Protein AF-A0A933IU33-F1 (afdb_monomer_lite)

Structure (mmCIF, N/CA/C/O backbone):
data_AF-A0A933IU33-F1
#
_entry.id   AF-A0A933IU33-F1
#
loop_
_atom_site.group_PDB
_atom_site.id
_atom_site.type_symbol
_atom_site.label_atom_id
_atom_site.label_alt_id
_atom_site.label_comp_id
_atom_site.label_asym_id
_atom_site.label_entity_id
_atom_site.label_seq_id
_atom_site.pdbx_PDB_ins_code
_atom_site.Cartn_x
_atom_site.Cartn_y
_atom_site.Cartn_z
_atom_site.occupancy
_atom_site.B_iso_or_equiv
_atom_site.auth_seq_id
_atom_site.auth_comp_id
_atom_site.auth_asym_id
_atom_site.auth_atom_id
_atom_site.pdbx_PDB_model_num
ATOM 1 N N . GLY A 1 1 ? 10.114 -21.618 -18.909 1.00 70.50 1 GLY A N 1
ATOM 2 C CA . GLY A 1 1 ? 9.695 -20.487 -18.053 1.00 70.50 1 GLY A CA 1
ATOM 3 C C . GLY A 1 1 ? 9.275 -19.332 -18.938 1.00 70.50 1 GLY A C 1
ATOM 4 O O . GLY A 1 1 ? 9.626 -19.354 -20.109 1.00 70.50 1 GLY A O 1
ATOM 5 N N . ALA A 1 2 ? 8.516 -18.362 -18.426 1.00 78.38 2 ALA A N 1
ATOM 6 C CA . ALA A 1 2 ? 8.220 -17.141 -19.181 1.00 78.38 2 ALA A CA 1
ATOM 7 C C . ALA A 1 2 ? 9.504 -16.312 -19.377 1.00 78.38 2 ALA A C 1
ATOM 9 O O . ALA A 1 2 ? 10.347 -16.293 -18.480 1.00 78.38 2 ALA A O 1
ATOM 10 N N . SER A 1 3 ? 9.647 -15.640 -20.521 1.00 88.56 3 SER A N 1
ATOM 11 C CA . SER A 1 3 ? 10.703 -14.640 -20.719 1.00 88.56 3 SER A CA 1
ATOM 12 C C . SER A 1 3 ? 10.310 -13.363 -19.976 1.00 88.56 3 SER A C 1
ATOM 14 O O . SER A 1 3 ? 9.207 -12.858 -20.185 1.00 88.56 3 SER A O 1
ATOM 16 N N . TYR A 1 4 ? 11.158 -12.873 -19.072 1.00 92.44 4 TYR A N 1
ATOM 17 C CA . TYR A 1 4 ? 10.877 -11.667 -18.295 1.00 92.44 4 TYR A CA 1
ATOM 18 C C . TYR A 1 4 ? 12.149 -10.868 -18.018 1.00 92.44 4 TYR A C 1
ATOM 20 O O . TYR A 1 4 ? 13.231 -11.430 -17.853 1.00 92.44 4 TYR A O 1
ATOM 28 N N . LEU A 1 5 ? 11.986 -9.551 -17.891 1.00 93.00 5 LEU A N 1
ATOM 29 C CA . LEU A 1 5 ? 12.999 -8.650 -17.356 1.00 93.00 5 LEU A CA 1
ATOM 30 C C . LEU A 1 5 ? 12.646 -8.300 -15.910 1.00 93.00 5 LEU A C 1
ATOM 32 O O . LEU A 1 5 ? 11.505 -7.951 -15.605 1.00 93.00 5 LEU A O 1
ATOM 36 N N . ARG A 1 6 ? 13.631 -8.363 -15.011 1.00 9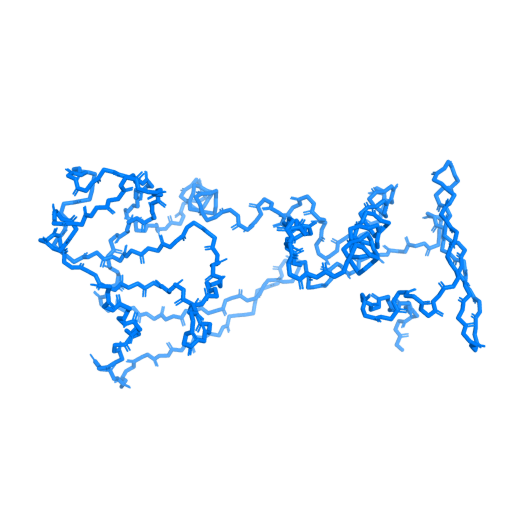2.00 6 ARG A N 1
ATOM 37 C CA . ARG A 1 6 ? 13.479 -7.921 -13.624 1.00 92.00 6 ARG A CA 1
ATOM 38 C C . ARG A 1 6 ? 14.289 -6.654 -13.396 1.00 92.00 6 ARG A C 1
ATOM 40 O O . ARG A 1 6 ? 15.510 -6.687 -13.445 1.00 92.00 6 ARG A O 1
ATOM 47 N N . LEU A 1 7 ? 13.592 -5.570 -13.081 1.00 90.25 7 LEU A N 1
ATOM 48 C CA . LEU A 1 7 ? 14.195 -4.299 -12.695 1.00 90.25 7 LEU A CA 1
ATOM 49 C C . LEU A 1 7 ? 14.122 -4.160 -11.172 1.00 90.25 7 LEU A C 1
ATOM 51 O O . LEU A 1 7 ? 13.068 -3.857 -10.609 1.00 90.25 7 LEU A O 1
ATOM 55 N N . ASN A 1 8 ? 15.233 -4.443 -10.495 1.00 89.06 8 ASN A N 1
ATOM 56 C CA . ASN A 1 8 ? 15.352 -4.241 -9.054 1.00 89.06 8 ASN A CA 1
ATOM 57 C C . ASN A 1 8 ? 15.756 -2.792 -8.768 1.00 89.06 8 ASN A C 1
ATOM 59 O O . ASN A 1 8 ? 16.643 -2.254 -9.421 1.00 89.06 8 ASN A O 1
ATOM 63 N N . ARG A 1 9 ? 15.111 -2.158 -7.784 1.00 83.69 9 ARG A N 1
ATOM 64 C CA . ARG A 1 9 ? 15.287 -0.722 -7.489 1.00 83.69 9 ARG A CA 1
ATOM 65 C C . ARG A 1 9 ? 16.720 -0.356 -7.106 1.00 83.69 9 ARG A C 1
ATOM 67 O O . ARG A 1 9 ? 17.200 0.702 -7.485 1.00 83.69 9 ARG A O 1
ATOM 74 N N . ASP A 1 10 ? 17.364 -1.230 -6.349 1.00 85.06 10 ASP A N 1
ATOM 75 C CA . ASP A 1 10 ? 18.753 -1.144 -5.901 1.00 85.06 10 ASP A CA 1
ATOM 76 C C . ASP A 1 10 ? 19.766 -1.339 -7.035 1.00 85.06 10 ASP A C 1
ATOM 78 O O . ASP A 1 10 ? 20.899 -0.896 -6.905 1.00 85.06 10 ASP A O 1
ATOM 82 N N . GLN A 1 11 ? 19.336 -1.916 -8.160 1.00 90.62 11 GLN A N 1
ATOM 83 C CA . GLN A 1 11 ? 20.173 -2.167 -9.333 1.00 90.62 11 GLN A CA 1
ATOM 84 C C . GLN A 1 11 ? 19.868 -1.217 -10.496 1.00 90.62 11 GLN A C 1
ATOM 86 O O . GLN A 1 11 ? 20.518 -1.305 -11.526 1.00 90.62 11 GLN A O 1
ATOM 91 N N . LEU A 1 12 ? 18.898 -0.299 -10.371 1.00 90.50 12 LEU A N 1
ATOM 92 C CA . LEU A 1 12 ? 18.561 0.645 -11.448 1.00 90.50 12 LEU A CA 1
ATOM 93 C C . LEU A 1 12 ? 19.766 1.455 -11.960 1.00 90.50 12 LEU A C 1
ATOM 95 O O . LEU A 1 12 ? 19.879 1.587 -13.176 1.00 90.50 12 LEU A O 1
ATOM 99 N N . PRO A 1 13 ? 20.695 1.931 -11.102 1.00 92.19 13 PRO A N 1
ATOM 100 C CA . PRO A 1 13 ? 21.906 2.609 -11.569 1.00 92.19 13 PRO A CA 1
ATOM 101 C C . PRO A 1 13 ? 22.850 1.744 -12.419 1.00 92.19 13 PRO A C 1
ATOM 103 O O . PRO A 1 13 ? 23.737 2.290 -13.064 1.00 92.19 13 PRO A O 1
ATOM 106 N N . GLU A 1 14 ? 22.690 0.417 -12.418 1.00 94.56 14 GLU A N 1
ATOM 107 C CA . GLU A 1 14 ? 23.489 -0.509 -13.234 1.00 94.56 14 GLU A CA 1
ATOM 108 C C . GLU A 1 14 ? 22.995 -0.586 -14.690 1.00 94.56 14 GLU A C 1
ATOM 110 O O . GLU A 1 14 ? 23.635 -1.229 -15.525 1.00 94.56 14 GLU A O 1
ATOM 115 N N . PHE A 1 15 ? 21.862 0.053 -15.002 1.00 95.25 15 PHE A N 1
ATOM 116 C CA . PHE A 1 15 ? 21.284 0.089 -16.339 1.00 95.25 15 PHE A CA 1
ATOM 117 C C . PHE A 1 15 ? 21.454 1.465 -16.988 1.00 95.25 15 PHE A C 1
ATOM 119 O O . PHE A 1 15 ? 21.175 2.503 -16.388 1.00 95.25 15 PHE A O 1
ATOM 126 N N . GLU A 1 16 ? 21.794 1.464 -18.273 1.00 96.75 16 GLU A N 1
ATOM 127 C CA . GLU A 1 16 ? 21.592 2.611 -19.156 1.00 96.75 16 GLU A CA 1
ATOM 128 C C . GLU A 1 16 ? 20.175 2.488 -19.738 1.00 96.75 16 GLU A C 1
ATOM 130 O O . GLU A 1 16 ? 19.905 1.561 -20.504 1.00 96.75 16 GLU A O 1
ATOM 135 N N . LEU A 1 17 ? 19.248 3.368 -19.343 1.00 96.69 17 LEU A N 1
ATOM 136 C CA . LEU A 1 17 ? 17.832 3.293 -19.729 1.00 96.69 17 LEU A CA 1
ATOM 137 C C . LEU A 1 17 ? 17.401 4.539 -20.503 1.00 96.69 17 LEU A C 1
ATOM 139 O O . LEU A 1 17 ? 17.663 5.664 -20.085 1.00 96.69 17 LEU A O 1
ATOM 143 N N . SER A 1 18 ? 16.677 4.331 -21.598 1.00 97.38 18 SER A N 1
ATOM 144 C CA . SER A 1 18 ? 15.983 5.379 -22.347 1.00 97.38 18 SER A CA 1
ATOM 145 C C . SER A 1 18 ? 14.498 5.052 -22.407 1.00 97.38 18 SER A C 1
ATOM 147 O O . SER A 1 18 ? 14.118 3.951 -22.795 1.00 97.38 18 SER A O 1
ATOM 149 N N . LEU A 1 19 ? 13.661 6.010 -22.017 1.00 96.94 19 LEU A N 1
ATOM 150 C CA . LEU A 1 19 ? 12.208 5.929 -22.119 1.00 96.94 19 LEU A CA 1
ATOM 151 C C . LEU A 1 19 ? 11.753 6.886 -23.222 1.00 96.94 19 LEU A C 1
ATOM 153 O O . LEU A 1 19 ? 11.985 8.089 -23.114 1.00 96.94 19 LEU A O 1
ATOM 157 N N . ILE A 1 20 ? 11.103 6.358 -24.253 1.00 97.62 20 ILE A N 1
ATOM 158 C CA . ILE A 1 20 ? 10.560 7.114 -25.385 1.00 97.62 20 ILE A CA 1
ATOM 159 C C . ILE A 1 20 ? 9.031 7.065 -25.256 1.00 97.62 20 ILE A C 1
ATOM 161 O O . ILE A 1 20 ? 8.399 6.127 -25.748 1.00 97.62 20 ILE A O 1
ATOM 165 N N . PRO A 1 21 ? 8.410 8.016 -24.535 1.00 96.19 21 PRO A N 1
ATOM 166 C CA . PRO A 1 21 ? 7.010 7.895 -24.133 1.00 96.19 21 PRO A CA 1
ATOM 167 C C . PRO A 1 21 ? 6.025 7.977 -25.301 1.00 96.19 21 PRO A C 1
ATOM 169 O O . PRO A 1 21 ? 5.004 7.300 -25.281 1.00 96.19 21 PRO A O 1
ATOM 172 N N . THR A 1 22 ? 6.337 8.761 -26.334 1.00 96.06 22 THR A N 1
ATOM 173 C CA . THR A 1 22 ? 5.490 8.925 -27.528 1.00 96.06 22 THR A CA 1
ATOM 174 C C . THR A 1 22 ? 5.354 7.646 -28.345 1.00 96.06 22 THR A C 1
ATOM 176 O O . THR A 1 22 ? 4.338 7.450 -28.999 1.00 96.06 22 THR A O 1
ATOM 179 N N . GLU A 1 23 ? 6.360 6.776 -28.288 1.00 96.19 23 GLU A N 1
ATOM 180 C CA . GLU A 1 23 ? 6.376 5.474 -28.968 1.00 96.19 23 GLU A CA 1
ATOM 181 C C . GLU A 1 23 ? 6.073 4.321 -28.002 1.00 96.19 23 GLU A C 1
ATOM 183 O O . GLU A 1 23 ? 5.975 3.170 -28.412 1.00 96.19 23 GLU A O 1
ATOM 188 N N . GLN A 1 24 ? 5.932 4.624 -26.707 1.00 96.62 24 GLN A N 1
ATOM 189 C CA . GLN A 1 24 ? 5.835 3.646 -25.627 1.00 96.62 24 GLN A CA 1
ATOM 190 C C . GLN A 1 24 ? 6.963 2.601 -25.689 1.00 96.62 24 GLN A C 1
ATOM 192 O O . GLN A 1 24 ? 6.728 1.395 -25.607 1.00 96.62 24 GLN A O 1
ATOM 197 N N . ILE A 1 25 ? 8.206 3.068 -25.841 1.00 97.44 25 ILE A N 1
ATOM 198 C CA . ILE A 1 25 ? 9.394 2.209 -25.912 1.00 97.44 25 ILE A CA 1
ATOM 199 C C . ILE A 1 25 ? 10.308 2.456 -24.712 1.00 97.44 25 ILE A C 1
ATOM 201 O O . ILE A 1 25 ? 10.550 3.594 -24.309 1.00 97.44 25 ILE A O 1
ATOM 205 N N . ILE A 1 26 ? 10.854 1.374 -24.160 1.00 96.94 26 ILE A N 1
ATOM 206 C CA . ILE A 1 26 ? 12.012 1.401 -23.267 1.00 96.94 26 ILE A CA 1
ATOM 207 C C . ILE A 1 26 ? 13.159 0.692 -23.968 1.00 96.94 26 ILE A C 1
ATOM 209 O O . ILE A 1 26 ? 13.043 -0.485 -24.312 1.00 96.94 26 ILE A O 1
ATOM 213 N N . LEU A 1 27 ? 14.279 1.388 -24.114 1.00 97.44 27 LEU A N 1
ATOM 214 C CA . LEU A 1 27 ? 15.552 0.797 -24.501 1.00 97.44 27 LEU A CA 1
ATOM 215 C C . LEU A 1 27 ? 16.418 0.688 -23.258 1.00 97.44 27 LEU A C 1
ATOM 217 O O . LEU A 1 27 ? 16.494 1.631 -22.466 1.00 97.44 27 LEU A O 1
ATOM 221 N N . GLY A 1 28 ? 17.067 -0.453 -23.081 1.00 96.56 28 GLY A N 1
ATOM 222 C CA . GLY A 1 28 ? 17.933 -0.660 -21.941 1.00 96.56 28 GLY A CA 1
ATOM 223 C C . GLY A 1 28 ? 19.172 -1.459 -22.271 1.00 96.56 28 GLY A C 1
ATOM 224 O O . GLY A 1 28 ? 19.155 -2.376 -23.094 1.00 96.56 28 GLY A O 1
ATOM 225 N N . LYS A 1 29 ? 20.256 -1.113 -21.590 1.00 97.31 29 LYS A N 1
ATOM 226 C CA . LYS A 1 29 ? 21.521 -1.830 -21.642 1.00 97.31 29 LYS A CA 1
ATOM 227 C C . LYS A 1 29 ? 21.993 -2.102 -20.223 1.00 97.31 29 LYS A C 1
ATOM 229 O O . LYS A 1 29 ? 22.035 -1.204 -19.386 1.00 97.31 29 LYS A O 1
ATOM 234 N N . ALA A 1 30 ? 22.314 -3.360 -19.974 1.00 95.00 30 ALA A N 1
ATOM 235 C CA . ALA A 1 30 ? 23.029 -3.828 -18.800 1.00 95.00 30 ALA A CA 1
ATOM 236 C C . ALA A 1 30 ? 24.411 -4.329 -19.240 1.00 95.00 30 ALA A C 1
ATOM 238 O O . ALA A 1 30 ? 24.727 -4.353 -20.432 1.00 95.00 30 ALA A O 1
ATOM 239 N N . LYS A 1 31 ? 25.233 -4.767 -18.283 1.00 93.31 31 LYS A N 1
ATOM 240 C CA . LYS A 1 31 ? 26.593 -5.258 -18.551 1.00 93.31 31 LYS A CA 1
ATOM 241 C C . LYS A 1 31 ? 26.649 -6.353 -19.627 1.00 93.31 31 LYS A C 1
ATOM 243 O O . LYS A 1 31 ? 27.511 -6.299 -20.496 1.00 93.31 31 LYS A O 1
ATOM 248 N N . ASP A 1 32 ? 25.722 -7.309 -19.570 1.00 94.50 32 ASP A N 1
ATOM 249 C CA . ASP A 1 32 ? 25.796 -8.544 -20.363 1.00 94.50 32 ASP A CA 1
ATOM 250 C C . ASP A 1 32 ? 24.705 -8.649 -21.442 1.00 94.50 32 ASP A C 1
ATOM 252 O O . ASP A 1 32 ? 24.668 -9.623 -22.193 1.00 94.50 32 ASP A O 1
ATOM 256 N N . PHE A 1 33 ? 23.787 -7.680 -21.522 1.00 94.94 33 PHE A N 1
ATOM 257 C CA . PHE A 1 33 ? 22.680 -7.725 -22.476 1.00 94.94 33 PHE A CA 1
ATOM 258 C C . PHE A 1 33 ? 22.071 -6.349 -22.753 1.00 94.94 33 PHE A C 1
ATOM 260 O O . PHE A 1 33 ? 22.122 -5.431 -21.934 1.00 94.94 33 PHE A O 1
ATOM 267 N N . THR A 1 34 ? 21.419 -6.245 -23.905 1.00 96.75 34 THR A N 1
ATOM 268 C CA . THR A 1 34 ? 20.540 -5.132 -24.273 1.00 96.75 34 THR A CA 1
ATOM 269 C C . THR A 1 34 ? 19.112 -5.632 -24.413 1.00 96.75 34 THR A C 1
ATOM 271 O O . THR A 1 34 ? 18.887 -6.798 -24.742 1.00 96.75 34 THR A O 1
ATOM 274 N N . PHE A 1 35 ? 18.138 -4.759 -24.198 1.00 95.19 35 PHE A N 1
ATOM 275 C CA . PHE A 1 35 ? 16.729 -5.084 -24.362 1.00 95.19 35 PHE A CA 1
ATOM 276 C C . PHE A 1 35 ? 15.938 -3.897 -24.902 1.00 95.19 35 PHE A C 1
ATOM 278 O O . PHE A 1 35 ? 16.294 -2.735 -24.705 1.00 95.19 35 PHE A O 1
ATOM 285 N N . GLN A 1 36 ? 14.825 -4.227 -25.546 1.00 96.19 36 GLN A N 1
ATOM 286 C CA . GLN A 1 36 ? 13.791 -3.290 -25.945 1.00 96.19 36 GLN A CA 1
ATOM 287 C C . GLN A 1 36 ? 12.452 -3.818 -25.436 1.00 96.19 36 GLN A C 1
ATOM 289 O O . GLN A 1 36 ? 12.145 -4.998 -25.598 1.00 96.19 36 GLN A O 1
ATOM 294 N N . ILE A 1 37 ? 11.670 -2.944 -24.811 1.00 95.38 37 ILE A N 1
ATOM 295 C CA . ILE A 1 37 ? 10.284 -3.205 -24.420 1.00 95.38 37 ILE A CA 1
ATOM 296 C C . ILE A 1 37 ? 9.423 -2.207 -25.182 1.00 95.38 37 ILE A C 1
ATOM 298 O O . ILE A 1 37 ? 9.708 -1.013 -25.151 1.00 95.38 37 ILE A O 1
ATOM 302 N N . SER A 1 38 ? 8.383 -2.687 -25.852 1.00 95.31 38 SER A N 1
ATOM 303 C CA . SER A 1 38 ? 7.408 -1.856 -26.560 1.00 95.31 38 SER A CA 1
ATOM 304 C C . SER A 1 38 ? 5.997 -2.256 -26.156 1.00 95.31 38 SER A C 1
ATOM 306 O O . SER A 1 38 ? 5.777 -3.387 -25.720 1.00 95.31 38 SER A O 1
ATOM 308 N N . ALA A 1 39 ? 5.029 -1.360 -26.338 1.00 93.00 39 ALA A N 1
ATOM 309 C CA . ALA A 1 39 ? 3.619 -1.672 -26.094 1.00 93.00 39 ALA A CA 1
ATOM 310 C C . ALA A 1 39 ? 3.126 -2.887 -26.903 1.00 93.00 39 ALA A C 1
ATOM 312 O O . ALA A 1 39 ? 2.290 -3.647 -26.431 1.00 93.00 39 ALA A O 1
ATOM 313 N N . GLU A 1 40 ? 3.699 -3.118 -28.088 1.00 91.31 40 GLU A N 1
ATOM 314 C CA . GLU A 1 40 ? 3.363 -4.255 -28.953 1.00 91.31 40 GLU A CA 1
ATOM 315 C C . GLU A 1 40 ? 3.856 -5.606 -28.412 1.00 91.31 40 GLU A C 1
ATOM 317 O O . GLU A 1 40 ? 3.268 -6.649 -28.693 1.00 91.31 40 GLU A O 1
ATOM 322 N N . THR A 1 41 ? 4.960 -5.607 -27.660 1.00 91.56 41 THR A N 1
ATOM 323 C CA . THR A 1 41 ? 5.630 -6.832 -27.189 1.00 91.56 41 THR A CA 1
ATOM 324 C C . THR A 1 41 ? 5.404 -7.099 -25.703 1.00 91.56 41 THR A C 1
ATOM 326 O O . THR A 1 41 ? 5.554 -8.234 -25.240 1.00 91.56 41 THR A O 1
ATOM 329 N N . LEU A 1 42 ? 5.043 -6.070 -24.934 1.00 95.38 42 LEU A N 1
ATOM 330 C CA . LEU A 1 42 ? 4.851 -6.163 -23.497 1.00 95.38 42 LEU A CA 1
ATOM 331 C C . LEU A 1 42 ? 3.488 -6.774 -23.166 1.00 95.38 42 LEU A C 1
ATOM 333 O O . LEU A 1 42 ? 2.449 -6.147 -23.303 1.00 95.38 42 LEU A O 1
ATOM 337 N N . ILE A 1 43 ? 3.501 -7.996 -22.640 1.00 94.94 43 ILE A N 1
ATOM 338 C CA . ILE A 1 43 ? 2.265 -8.715 -22.293 1.00 94.94 43 ILE A CA 1
ATOM 339 C C . ILE A 1 43 ? 1.754 -8.319 -20.899 1.00 94.94 43 ILE A C 1
ATOM 341 O O . ILE A 1 43 ? 0.549 -8.235 -20.657 1.00 94.94 43 ILE A O 1
ATOM 345 N N . SER A 1 44 ? 2.662 -8.118 -19.939 1.00 95.50 44 SER A N 1
ATOM 346 C CA . SER A 1 44 ? 2.281 -7.880 -18.545 1.00 95.50 44 SER A CA 1
ATOM 347 C C . SER A 1 44 ? 3.376 -7.206 -17.730 1.00 95.50 44 SER A C 1
ATOM 349 O O . SER A 1 44 ? 4.562 -7.427 -17.979 1.00 95.50 44 SER A O 1
ATOM 351 N N . VAL A 1 45 ? 2.972 -6.481 -16.687 1.00 94.94 45 VAL A N 1
ATOM 352 C CA . VAL A 1 45 ? 3.865 -5.878 -15.694 1.00 94.94 45 VAL A CA 1
ATOM 353 C C . VAL A 1 45 ? 3.512 -6.389 -14.301 1.00 94.94 45 VAL A C 1
ATOM 355 O O . VAL A 1 45 ? 2.413 -6.161 -13.793 1.00 94.94 45 VAL A O 1
ATOM 358 N N . TYR A 1 46 ? 4.468 -7.051 -13.645 1.00 94.19 46 TYR A N 1
ATOM 359 C CA . TYR A 1 46 ? 4.337 -7.450 -12.244 1.00 94.19 46 TYR A CA 1
ATOM 360 C C . TYR A 1 46 ? 4.909 -6.364 -11.324 1.00 94.19 46 TYR A C 1
ATOM 36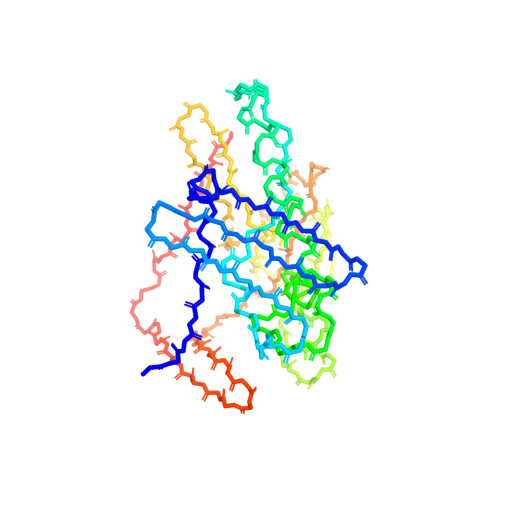2 O O . TYR A 1 46 ? 6.112 -6.312 -11.060 1.00 94.19 46 TYR A O 1
ATOM 370 N N . PHE A 1 47 ? 4.039 -5.489 -10.817 1.00 91.62 47 PHE A N 1
ATOM 371 C CA . PHE A 1 47 ? 4.405 -4.402 -9.913 1.00 91.62 47 PHE A CA 1
ATOM 372 C C . PHE A 1 47 ? 4.581 -4.917 -8.479 1.00 91.62 47 PHE A C 1
ATOM 374 O O . PHE A 1 47 ? 3.708 -4.814 -7.611 1.00 91.62 47 PHE A O 1
ATOM 381 N N . ARG A 1 48 ? 5.735 -5.539 -8.235 1.00 88.25 48 ARG A N 1
ATOM 382 C CA . ARG A 1 48 ? 6.067 -6.169 -6.957 1.00 88.25 48 ARG A CA 1
ATOM 383 C C . ARG A 1 48 ? 6.709 -5.184 -5.979 1.00 88.25 48 ARG A C 1
ATOM 385 O O . ARG A 1 48 ? 7.589 -4.417 -6.338 1.00 88.25 48 ARG A O 1
ATOM 392 N N . ALA A 1 49 ? 6.330 -5.311 -4.706 1.00 77.31 49 ALA A N 1
ATOM 393 C CA . ALA A 1 49 ? 6.813 -4.486 -3.596 1.00 77.31 49 ALA A CA 1
ATOM 394 C C . ALA A 1 49 ? 6.605 -2.977 -3.840 1.00 77.31 49 ALA A C 1
ATOM 396 O O . ALA A 1 49 ? 7.569 -2.207 -3.783 1.00 77.31 49 ALA A O 1
ATOM 397 N N . PRO A 1 50 ? 5.348 -2.556 -4.083 1.00 67.44 50 PRO A N 1
ATOM 398 C CA . PRO A 1 50 ? 4.994 -1.149 -4.068 1.00 67.44 50 PRO A CA 1
ATOM 399 C C . PRO A 1 50 ? 5.275 -0.632 -2.659 1.00 67.44 50 PRO A C 1
ATOM 401 O O . PRO A 1 50 ? 4.554 -0.920 -1.715 1.00 67.44 50 PRO A O 1
ATOM 404 N N . ILE A 1 51 ? 6.395 0.051 -2.476 1.00 61.62 51 ILE A N 1
ATOM 405 C CA . ILE A 1 51 ? 6.550 0.923 -1.317 1.00 61.62 51 ILE A CA 1
ATOM 406 C C . ILE A 1 51 ? 5.958 2.243 -1.776 1.00 61.62 51 ILE A C 1
ATOM 408 O O . ILE A 1 51 ? 6.210 2.628 -2.921 1.00 61.62 51 ILE A O 1
ATOM 412 N N . TYR A 1 52 ? 5.178 2.915 -0.925 1.00 57.72 52 TYR A N 1
ATOM 413 C CA . TYR A 1 52 ? 4.812 4.312 -1.137 1.00 57.72 52 TYR A CA 1
ATOM 414 C C . TYR A 1 52 ? 6.042 5.051 -1.667 1.00 57.72 52 TYR A C 1
ATOM 416 O O . TYR A 1 52 ? 7.003 5.281 -0.939 1.00 57.72 52 TYR A O 1
ATOM 424 N N . LEU A 1 53 ? 6.030 5.395 -2.957 1.00 52.75 53 LEU A N 1
ATOM 425 C CA . LEU A 1 53 ? 7.142 6.062 -3.641 1.00 52.75 53 LEU A CA 1
ATOM 426 C C . LEU A 1 53 ? 7.224 7.542 -3.230 1.00 52.75 53 LEU A C 1
ATOM 428 O O . LEU A 1 53 ? 7.687 8.387 -3.990 1.00 52.75 53 LEU A O 1
ATOM 432 N N . ARG A 1 54 ? 6.724 7.873 -2.036 1.00 57.38 54 ARG A N 1
ATOM 433 C CA . ARG A 1 54 ? 6.949 9.153 -1.390 1.00 57.38 54 ARG A CA 1
ATOM 434 C C . ARG A 1 54 ? 8.275 9.023 -0.669 1.00 57.38 54 ARG A C 1
ATOM 436 O O . ARG A 1 54 ? 8.331 8.560 0.466 1.00 57.38 54 ARG A O 1
ATOM 443 N N . ASP A 1 55 ? 9.343 9.401 -1.355 1.00 61.09 55 ASP A N 1
ATOM 444 C CA . ASP A 1 55 ? 10.567 9.729 -0.645 1.00 61.09 55 ASP A CA 1
ATOM 445 C C . ASP A 1 55 ? 10.312 11.063 0.056 1.00 61.09 55 ASP A C 1
ATOM 447 O O . ASP A 1 55 ? 10.323 12.130 -0.559 1.00 61.09 55 ASP A O 1
ATOM 451 N N . THR A 1 56 ? 9.934 10.999 1.329 1.00 63.50 56 THR A N 1
ATOM 452 C CA . THR A 1 56 ? 9.817 12.199 2.154 1.00 63.50 56 THR A CA 1
ATOM 453 C C . THR A 1 56 ? 11.204 12.805 2.284 1.00 63.50 56 THR A C 1
ATOM 455 O O . THR A 1 56 ? 12.181 12.070 2.421 1.00 63.50 56 THR A O 1
ATOM 458 N N . TYR A 1 57 ? 11.306 14.133 2.241 1.00 71.19 57 TYR A N 1
ATOM 459 C CA . TYR A 1 57 ? 12.593 14.797 2.392 1.00 71.19 57 TYR A CA 1
ATOM 460 C C . TYR A 1 57 ? 13.289 14.342 3.683 1.00 71.19 57 TYR A C 1
ATOM 462 O O . TYR A 1 57 ? 12.699 14.413 4.763 1.00 71.19 57 TYR A O 1
ATOM 470 N N . LYS A 1 58 ? 14.528 13.851 3.563 1.00 73.31 58 LYS A N 1
ATOM 471 C CA . LYS A 1 58 ? 15.344 13.397 4.693 1.00 73.31 58 LYS A CA 1
ATOM 472 C C . LYS A 1 58 ? 16.618 14.240 4.754 1.00 73.31 58 LYS A C 1
ATOM 474 O O . LYS A 1 58 ? 17.535 13.970 3.990 1.00 73.31 58 LYS A O 1
ATOM 479 N N . PRO A 1 59 ? 16.713 15.218 5.671 1.00 69.00 59 PRO A N 1
ATOM 480 C CA . PRO A 1 59 ? 17.899 16.069 5.770 1.00 69.00 59 PRO A CA 1
ATOM 481 C C . PRO A 1 59 ? 19.186 15.304 6.129 1.00 69.00 59 PRO A C 1
ATOM 483 O O . PRO A 1 59 ? 20.276 15.841 5.990 1.00 69.00 59 PRO A O 1
ATOM 486 N N . SER A 1 60 ? 19.071 14.062 6.611 1.00 80.25 60 SER A N 1
ATOM 487 C CA . SER A 1 60 ? 20.192 13.216 7.029 1.00 80.25 60 SER A CA 1
ATOM 488 C C . SER A 1 60 ? 20.873 12.429 5.901 1.00 80.25 60 SER A C 1
ATOM 490 O O . SER A 1 60 ? 21.834 11.715 6.179 1.00 80.25 60 SER A O 1
ATOM 492 N N . ILE A 1 61 ? 20.400 12.520 4.652 1.00 83.12 61 ILE A N 1
ATOM 493 C CA . ILE A 1 61 ? 21.045 11.887 3.487 1.00 83.12 61 ILE A CA 1
ATOM 494 C C . ILE A 1 61 ? 21.652 12.941 2.557 1.00 83.12 61 ILE A C 1
ATOM 496 O O . ILE A 1 61 ? 21.220 14.091 2.552 1.00 83.12 61 ILE A O 1
ATOM 500 N N . SER A 1 62 ? 22.655 12.553 1.763 1.00 88.88 62 SER A N 1
ATOM 501 C CA . SER A 1 62 ? 23.270 13.471 0.800 1.00 88.88 62 SER A CA 1
ATOM 502 C C . SER A 1 62 ? 22.269 13.907 -0.284 1.00 88.88 62 SER A C 1
ATOM 504 O O . SER A 1 62 ? 21.407 13.106 -0.675 1.00 88.88 62 SER A O 1
ATOM 506 N N . PRO A 1 63 ? 22.397 15.137 -0.823 1.00 87.94 63 PRO A N 1
ATOM 507 C CA . PRO A 1 63 ? 21.551 15.617 -1.914 1.00 87.94 63 PRO A CA 1
ATOM 508 C C . PRO A 1 63 ? 21.526 14.676 -3.124 1.00 87.94 63 PRO A C 1
ATOM 510 O O . PRO A 1 63 ? 20.456 14.421 -3.670 1.00 87.94 63 PRO A O 1
ATOM 513 N N . ASP A 1 64 ? 22.668 14.089 -3.491 1.00 88.56 64 ASP A N 1
ATOM 514 C CA . ASP A 1 64 ? 22.766 13.163 -4.627 1.00 88.56 64 ASP A CA 1
ATOM 515 C C . ASP A 1 64 ? 21.978 11.871 -4.396 1.00 88.56 64 ASP A C 1
ATOM 517 O O . ASP A 1 64 ? 21.255 11.408 -5.279 1.00 88.56 64 ASP A O 1
ATOM 521 N N . LEU A 1 65 ? 22.065 11.298 -3.189 1.00 85.62 65 LEU A N 1
ATOM 522 C CA . LEU A 1 65 ? 21.312 10.095 -2.840 1.00 85.62 65 LEU A CA 1
ATOM 523 C C . LEU A 1 65 ? 19.808 10.381 -2.829 1.00 85.62 65 LEU A C 1
ATOM 525 O O . LEU A 1 65 ? 19.011 9.561 -3.293 1.00 85.62 65 LEU A O 1
ATOM 529 N N . GLN A 1 66 ? 19.418 11.548 -2.321 1.00 86.75 66 GLN A N 1
ATOM 530 C CA . GLN A 1 66 ? 18.031 11.989 -2.322 1.00 86.75 66 GLN A CA 1
ATOM 531 C C . GLN A 1 66 ? 17.496 12.203 -3.743 1.00 86.75 66 GLN A C 1
ATOM 533 O O . GLN A 1 66 ? 16.414 11.713 -4.083 1.00 86.75 66 GLN A O 1
ATOM 538 N N . LEU A 1 67 ? 18.266 12.891 -4.589 1.00 87.44 67 LEU A N 1
ATOM 539 C CA . LEU A 1 67 ? 17.927 13.099 -5.990 1.00 87.44 67 LEU A CA 1
ATOM 540 C C . LEU A 1 67 ? 17.783 11.750 -6.697 1.00 87.44 67 LEU A C 1
ATOM 542 O O . LEU A 1 67 ? 16.718 11.478 -7.247 1.00 87.44 67 LEU A O 1
ATOM 546 N N . GLY A 1 68 ? 18.783 10.871 -6.594 1.00 88.94 68 GLY A N 1
ATOM 547 C CA . GLY A 1 68 ? 18.766 9.545 -7.209 1.00 88.94 68 GLY A CA 1
ATOM 548 C C . GLY A 1 68 ? 17.534 8.724 -6.820 1.00 88.94 68 GLY A C 1
ATOM 549 O O . GLY A 1 68 ? 16.829 8.223 -7.695 1.00 88.94 68 GLY A O 1
ATOM 550 N N . ARG A 1 69 ? 17.203 8.645 -5.524 1.00 85.25 69 ARG A N 1
ATOM 551 C CA . ARG A 1 69 ? 16.001 7.936 -5.047 1.00 85.25 69 ARG A CA 1
ATOM 552 C C . ARG A 1 69 ? 14.717 8.516 -5.641 1.00 85.25 69 ARG A C 1
ATOM 554 O O . ARG A 1 69 ? 13.868 7.758 -6.117 1.00 85.25 69 ARG A O 1
ATOM 561 N N . SER A 1 70 ? 14.584 9.844 -5.646 1.00 86.12 70 SER A N 1
ATOM 562 C CA . SER A 1 70 ? 13.397 10.525 -6.177 1.00 86.12 70 SER A CA 1
ATOM 563 C C . SER A 1 70 ? 13.237 10.347 -7.694 1.00 86.12 70 SER A C 1
ATOM 565 O O . SER A 1 70 ? 12.130 10.055 -8.158 1.00 86.12 70 SER A O 1
ATOM 567 N N . GLN A 1 71 ? 14.329 10.457 -8.462 1.00 90.69 71 GLN A N 1
ATOM 568 C CA . GLN A 1 71 ? 14.306 10.368 -9.923 1.00 90.69 71 GLN A CA 1
ATOM 569 C C . GLN A 1 71 ? 14.114 8.931 -10.399 1.00 90.69 71 GLN A C 1
ATOM 571 O O . GLN A 1 71 ? 13.291 8.701 -11.281 1.00 90.69 71 GLN A O 1
ATOM 576 N N . TRP A 1 72 ? 14.749 7.941 -9.764 1.00 90.69 72 TRP A N 1
ATOM 577 C CA . TRP A 1 72 ? 14.491 6.534 -10.085 1.00 90.69 72 TRP A CA 1
ATOM 578 C C . TRP A 1 72 ? 13.050 6.127 -9.779 1.00 90.69 72 TRP A C 1
ATOM 580 O O . TRP A 1 72 ? 12.401 5.454 -10.583 1.00 90.69 72 TRP A O 1
ATOM 590 N N . ALA A 1 73 ? 12.501 6.590 -8.653 1.00 87.25 73 ALA A N 1
ATOM 591 C CA . ALA A 1 73 ? 11.091 6.389 -8.341 1.00 87.25 73 ALA A CA 1
ATOM 592 C C . ALA A 1 73 ? 10.160 7.089 -9.348 1.00 87.25 73 ALA A C 1
ATOM 594 O O . ALA A 1 73 ? 9.080 6.576 -9.639 1.00 87.25 73 ALA A O 1
ATOM 595 N N . ALA A 1 74 ? 10.534 8.261 -9.872 1.00 88.44 74 ALA A N 1
ATOM 596 C CA . ALA A 1 74 ? 9.791 8.939 -10.935 1.00 88.44 74 ALA A CA 1
ATOM 597 C C . ALA A 1 74 ? 9.857 8.178 -12.263 1.00 88.44 74 ALA A C 1
ATOM 599 O O . ALA A 1 74 ? 8.812 7.927 -12.856 1.00 88.44 74 ALA A O 1
ATOM 600 N N . PHE A 1 75 ? 11.043 7.729 -12.665 1.00 92.12 75 PHE A N 1
ATOM 601 C CA . PHE A 1 75 ? 11.262 6.973 -13.894 1.00 92.12 75 PHE A CA 1
ATOM 602 C C . PHE A 1 75 ? 10.412 5.696 -13.948 1.00 92.12 75 PHE A C 1
ATOM 604 O O . PHE A 1 75 ? 9.698 5.468 -14.921 1.00 92.12 75 PHE A O 1
ATOM 611 N N . ILE A 1 76 ? 10.394 4.906 -12.867 1.00 90.12 76 ILE A N 1
ATOM 612 C CA . ILE A 1 76 ? 9.560 3.695 -12.787 1.00 90.12 76 ILE A CA 1
ATOM 613 C C . ILE A 1 76 ? 8.061 4.023 -12.829 1.00 90.12 76 ILE A C 1
ATOM 615 O O . ILE A 1 76 ? 7.285 3.271 -13.416 1.00 90.12 76 ILE A O 1
ATOM 619 N N . ARG A 1 77 ? 7.627 5.151 -12.246 1.00 88.94 77 ARG A N 1
ATOM 620 C CA . ARG A 1 77 ? 6.222 5.590 -12.346 1.00 88.94 77 ARG A CA 1
ATOM 621 C C . ARG A 1 77 ? 5.829 5.941 -13.777 1.00 88.94 77 ARG A C 1
ATOM 623 O O . ARG A 1 77 ? 4.670 5.737 -14.123 1.00 88.94 77 ARG A O 1
ATOM 630 N N . SER A 1 78 ? 6.757 6.407 -14.610 1.00 92.38 78 SER A N 1
ATOM 631 C CA . SER A 1 78 ? 6.479 6.711 -16.018 1.00 92.38 78 SER A CA 1
ATOM 632 C C . SER A 1 78 ? 6.087 5.477 -16.838 1.00 92.38 78 SER A C 1
ATOM 634 O O . SER A 1 78 ? 5.460 5.624 -17.882 1.00 92.38 78 SER A O 1
ATOM 636 N N . PHE A 1 79 ? 6.346 4.256 -16.350 1.00 92.94 79 PHE A N 1
ATOM 637 C CA . PHE A 1 79 ? 5.873 3.027 -17.004 1.00 92.94 79 PHE A CA 1
ATOM 638 C C . PHE A 1 79 ? 4.345 2.902 -17.006 1.00 92.94 79 PHE A C 1
ATOM 640 O O . PHE A 1 79 ? 3.810 2.086 -17.745 1.00 92.94 79 PHE A O 1
ATOM 647 N N . LEU A 1 80 ? 3.632 3.740 -16.246 1.00 93.25 80 LEU A N 1
ATOM 648 C CA . LEU A 1 80 ? 2.177 3.887 -16.344 1.00 93.25 80 LEU A CA 1
ATOM 649 C C . LEU A 1 80 ? 1.682 4.242 -17.757 1.00 93.25 80 LEU A C 1
ATOM 651 O O . LEU A 1 80 ? 0.496 4.077 -18.006 1.00 93.25 80 LEU A O 1
ATOM 655 N N . MET A 1 81 ? 2.562 4.680 -18.667 1.00 94.69 81 MET A N 1
ATOM 656 C CA . MET A 1 81 ? 2.231 4.878 -20.084 1.00 94.69 81 MET A CA 1
ATOM 657 C C . MET A 1 81 ? 1.791 3.591 -20.808 1.00 94.69 81 MET A C 1
ATOM 659 O O . MET A 1 81 ? 1.158 3.674 -21.853 1.00 94.69 81 MET A O 1
ATOM 663 N N . PHE A 1 82 ? 2.127 2.408 -20.278 1.00 95.31 82 PHE A N 1
ATOM 664 C CA . PHE A 1 82 ? 1.651 1.130 -20.808 1.00 95.31 82 PHE A CA 1
ATOM 665 C C . PHE A 1 82 ? 0.246 0.835 -20.273 1.00 95.31 82 PHE A C 1
ATOM 667 O O . PHE A 1 82 ? 0.085 0.137 -19.265 1.00 95.31 82 PHE A O 1
ATOM 674 N N . GLU A 1 83 ? -0.770 1.395 -20.924 1.00 92.12 83 GLU A N 1
ATOM 675 C CA . GLU A 1 83 ? -2.165 1.298 -20.471 1.00 92.12 83 GLU A CA 1
ATOM 676 C C . GLU A 1 83 ? -2.833 -0.032 -20.865 1.00 92.12 83 GLU 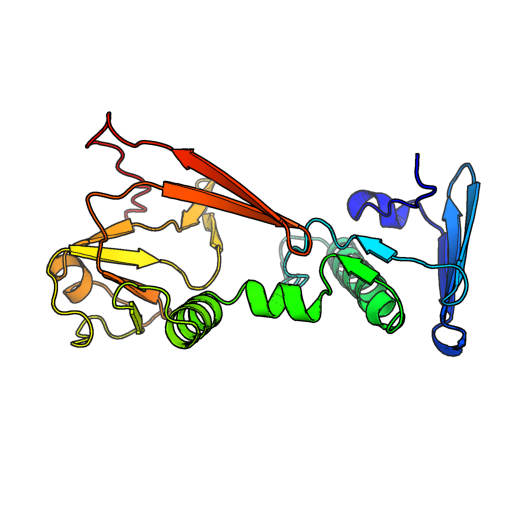A C 1
ATOM 678 O O . GLU A 1 83 ? -3.599 -0.588 -20.076 1.00 92.12 83 GLU A O 1
ATOM 683 N N . ASP A 1 84 ? -2.473 -0.591 -22.024 1.00 91.69 84 ASP A N 1
ATOM 684 C CA . ASP A 1 84 ? -3.113 -1.778 -22.618 1.00 91.69 84 ASP A CA 1
ATOM 685 C C . ASP A 1 84 ? -2.444 -3.118 -22.246 1.00 91.69 84 ASP A C 1
ATOM 687 O O . ASP A 1 84 ? -2.630 -4.136 -22.914 1.00 91.69 84 ASP A O 1
ATOM 691 N N . VAL A 1 85 ? -1.666 -3.151 -21.158 1.00 95.00 85 VAL A N 1
ATOM 692 C CA . VAL A 1 85 ? -0.964 -4.361 -20.688 1.00 95.00 85 VAL A CA 1
ATOM 693 C C . VAL A 1 85 ? -1.550 -4.890 -19.382 1.00 95.00 85 VAL A C 1
ATOM 695 O O . VAL A 1 85 ? -2.121 -4.154 -18.572 1.00 95.00 85 VAL A O 1
ATOM 698 N N . LEU A 1 86 ? -1.375 -6.187 -19.114 1.00 95.00 86 LEU A N 1
ATOM 699 C CA . LEU A 1 86 ? -1.845 -6.768 -17.857 1.00 95.00 86 LEU A CA 1
ATOM 700 C C . LEU A 1 86 ? -0.956 -6.335 -16.681 1.00 95.00 86 LEU A C 1
ATOM 702 O O . LEU A 1 86 ? 0.161 -6.825 -16.517 1.00 95.00 86 LEU A O 1
ATOM 706 N N . TRP A 1 87 ? -1.476 -5.485 -15.799 1.00 95.38 87 TRP A N 1
ATOM 707 C CA . TRP A 1 87 ? -0.792 -5.102 -14.564 1.00 95.38 87 TRP A CA 1
ATOM 708 C C . TRP A 1 87 ? -1.177 -5.978 -13.368 1.00 95.38 87 TRP A C 1
ATOM 710 O O . TRP A 1 87 ? -2.352 -6.103 -13.021 1.00 95.38 87 TRP A O 1
ATOM 720 N N . VAL A 1 88 ? -0.175 -6.484 -12.649 1.00 94.44 88 VAL A N 1
ATOM 721 C CA . VAL A 1 88 ? -0.343 -7.267 -11.415 1.00 94.44 88 VAL A CA 1
ATOM 722 C C . VAL A 1 88 ? 0.418 -6.585 -10.269 1.00 94.44 88 VAL A C 1
ATOM 724 O O . VAL A 1 88 ? 1.617 -6.751 -10.124 1.00 94.44 88 VAL A O 1
ATOM 727 N N . ASN A 1 89 ? -0.181 -5.766 -9.416 1.00 92.56 89 ASN A N 1
ATOM 728 C CA . ASN A 1 89 ? -1.409 -5.018 -9.660 1.00 92.56 89 ASN A CA 1
ATOM 729 C C . ASN A 1 89 ? -1.060 -3.658 -10.273 1.00 92.56 89 ASN A C 1
ATOM 731 O O . ASN A 1 89 ? 0.051 -3.158 -10.111 1.00 92.56 89 ASN A O 1
ATOM 735 N N . HIS A 1 90 ? -2.029 -3.013 -10.916 1.00 92.62 90 HIS A N 1
ATOM 736 C CA . HIS A 1 90 ? -1.845 -1.646 -11.401 1.00 92.62 90 HIS A CA 1
ATOM 737 C C . HIS A 1 90 ? -1.492 -0.689 -10.237 1.00 92.62 90 HIS A C 1
ATOM 739 O O . HIS A 1 90 ? -2.148 -0.764 -9.187 1.00 92.62 90 HIS A O 1
ATOM 745 N N . PRO A 1 91 ? -0.524 0.244 -10.378 1.00 90.12 91 PRO A N 1
ATOM 746 C CA . PRO A 1 91 ? -0.111 1.134 -9.288 1.00 90.12 91 PRO A CA 1
ATOM 747 C C . PRO A 1 91 ? -1.271 1.933 -8.681 1.00 90.12 91 PRO A C 1
ATOM 749 O O . PRO A 1 91 ? -1.442 1.946 -7.467 1.00 90.12 91 PRO A O 1
ATOM 752 N N . ARG A 1 92 ? -2.151 2.510 -9.514 1.00 89.12 92 ARG A N 1
ATOM 753 C CA . ARG A 1 92 ? -3.380 3.196 -9.052 1.00 89.12 92 ARG A CA 1
ATOM 754 C C . ARG A 1 92 ? -4.253 2.327 -8.134 1.00 89.12 92 ARG A C 1
ATOM 756 O O . ARG A 1 92 ? -4.660 2.781 -7.069 1.00 89.12 92 ARG A O 1
ATOM 763 N N . ALA A 1 93 ? -4.528 1.087 -8.543 1.00 91.56 93 ALA A N 1
ATOM 764 C CA . ALA A 1 93 ? -5.349 0.160 -7.765 1.00 91.56 93 ALA A CA 1
ATOM 765 C C . ALA A 1 93 ? -4.645 -0.255 -6.466 1.00 91.56 93 ALA A C 1
ATOM 767 O O . ALA A 1 93 ? -5.283 -0.377 -5.425 1.00 91.56 93 ALA A O 1
ATOM 768 N N . THR A 1 94 ? -3.322 -0.410 -6.521 1.00 90.69 94 THR A N 1
ATOM 769 C CA . THR A 1 94 ? -2.480 -0.701 -5.358 1.00 90.69 94 THR A CA 1
ATOM 770 C C . THR A 1 94 ? -2.580 0.407 -4.312 1.00 90.69 94 THR A C 1
ATOM 772 O O . THR A 1 94 ? -2.930 0.117 -3.174 1.00 90.69 94 THR A O 1
ATOM 775 N N . TYR A 1 95 ? -2.368 1.671 -4.695 1.00 87.56 95 TYR A N 1
ATOM 776 C CA . TYR A 1 95 ? -2.447 2.799 -3.759 1.00 87.56 95 TYR A CA 1
ATOM 777 C C . TYR A 1 95 ? -3.833 2.936 -3.131 1.00 87.56 95 TYR A C 1
ATOM 779 O O . TYR A 1 95 ? -3.965 3.156 -1.931 1.00 87.56 95 TYR A O 1
ATOM 787 N N . GLN A 1 96 ? -4.890 2.755 -3.924 1.00 91.19 96 GLN A N 1
ATOM 788 C CA . GLN A 1 96 ? -6.252 2.767 -3.401 1.00 91.19 96 GLN A CA 1
ATOM 789 C C . GLN A 1 96 ? -6.492 1.623 -2.400 1.00 91.19 96 GLN A C 1
ATOM 791 O O . GLN A 1 96 ? -7.162 1.817 -1.384 1.00 91.19 96 GLN A O 1
ATOM 796 N N . ALA A 1 97 ? -5.926 0.442 -2.663 1.00 91.00 97 ALA A N 1
ATOM 797 C CA . ALA A 1 97 ? -6.033 -0.721 -1.792 1.00 91.00 97 ALA A CA 1
ATOM 798 C C . ALA A 1 97 ? -5.233 -0.588 -0.485 1.00 91.00 97 ALA A C 1
ATOM 800 O O . ALA A 1 97 ? -5.507 -1.345 0.440 1.00 91.00 97 ALA A O 1
ATOM 801 N N . GLU A 1 98 ? -4.296 0.355 -0.354 1.00 88.25 98 GLU A N 1
ATOM 802 C CA . GLU A 1 98 ? -3.542 0.595 0.890 1.00 88.25 98 GLU A CA 1
ATOM 803 C C . GLU A 1 98 ? -4.322 1.434 1.920 1.00 88.25 98 GLU A C 1
ATOM 805 O O . GLU A 1 98 ? -4.045 1.367 3.119 1.00 88.25 98 GLU A O 1
ATOM 810 N N . VAL A 1 99 ? -5.356 2.163 1.489 1.00 91.69 99 VAL A N 1
ATOM 811 C CA . VAL A 1 99 ? -6.136 3.066 2.348 1.00 91.69 99 VAL A CA 1
ATOM 812 C C . VAL A 1 99 ? -7.112 2.278 3.235 1.00 91.69 99 VAL A C 1
ATOM 814 O O . VAL A 1 99 ? -8.205 1.901 2.807 1.00 91.69 99 VAL A O 1
ATOM 817 N N . LYS A 1 100 ? -6.759 2.060 4.511 1.00 93.06 100 LYS A N 1
ATOM 818 C CA . LYS A 1 100 ? -7.570 1.267 5.467 1.00 93.06 100 LYS A CA 1
ATOM 819 C C . LYS A 1 100 ? -9.037 1.724 5.592 1.00 93.06 100 LYS A C 1
ATOM 821 O O . LYS A 1 100 ? -9.912 0.856 5.581 1.00 93.06 100 LYS A O 1
ATOM 826 N N . PRO A 1 101 ? -9.367 3.033 5.680 1.00 95.00 101 PRO A N 1
ATOM 827 C CA . PRO A 1 101 ? -10.769 3.463 5.694 1.00 95.00 101 PRO A CA 1
ATOM 828 C C . PRO A 1 101 ? -11.531 3.065 4.424 1.00 95.00 101 PRO A C 1
ATOM 830 O O . PRO A 1 101 ? -12.680 2.637 4.508 1.00 95.00 101 PRO A O 1
ATOM 833 N N . TYR A 1 102 ? -10.881 3.136 3.257 1.00 95.81 102 TYR A N 1
ATOM 834 C CA . TYR A 1 102 ? -11.477 2.723 1.987 1.00 95.81 102 TYR A CA 1
ATOM 835 C C . TYR A 1 102 ? -11.715 1.207 1.940 1.00 95.81 102 TYR A C 1
ATOM 837 O O . TYR A 1 102 ? -12.784 0.774 1.509 1.00 95.81 102 TYR A O 1
ATOM 845 N N . GLN A 1 103 ? -10.778 0.403 2.460 1.00 95.31 103 GLN A N 1
ATOM 846 C CA . GLN A 1 103 ? -10.955 -1.048 2.607 1.00 95.31 103 GLN A CA 1
ATOM 847 C C . GLN A 1 103 ? -12.205 -1.382 3.440 1.00 95.31 103 GLN A C 1
ATOM 849 O O . GLN A 1 103 ? -13.013 -2.215 3.030 1.00 95.31 103 GLN A O 1
ATOM 854 N N . LEU A 1 104 ? -12.390 -0.719 4.591 1.00 95.75 104 LEU A N 1
ATOM 855 C CA . LEU A 1 104 ? -13.544 -0.940 5.473 1.00 95.75 104 LEU A CA 1
ATOM 856 C C . LEU A 1 104 ? -14.861 -0.485 4.835 1.00 95.75 104 LEU A C 1
ATOM 858 O O . LEU A 1 104 ? -15.845 -1.223 4.886 1.00 95.75 104 LEU A O 1
ATOM 862 N N . TYR A 1 105 ? -14.868 0.694 4.205 1.00 96.38 105 TYR A N 1
ATOM 863 C CA . TYR A 1 105 ? -16.020 1.197 3.456 1.00 96.38 105 TYR A CA 1
ATOM 864 C C . TYR A 1 105 ? -16.462 0.198 2.380 1.00 96.38 105 TYR A C 1
ATOM 866 O O . TYR A 1 105 ? -17.638 -0.165 2.316 1.00 96.38 105 TYR A O 1
ATOM 874 N N . LEU A 1 106 ? -15.517 -0.282 1.566 1.00 97.81 106 LEU A N 1
ATOM 875 C CA . LEU A 1 106 ? -15.808 -1.211 0.480 1.00 97.81 106 LEU A CA 1
ATOM 876 C C . LEU A 1 106 ? -16.275 -2.573 1.008 1.00 97.81 106 LEU A C 1
ATOM 878 O O . LEU A 1 106 ? -17.253 -3.112 0.499 1.00 97.81 106 LEU A O 1
ATOM 882 N N . ALA A 1 107 ? -15.634 -3.104 2.052 1.00 97.44 107 ALA A N 1
ATOM 883 C CA . ALA A 1 107 ? -16.052 -4.351 2.687 1.00 97.44 107 ALA A CA 1
ATOM 884 C C . ALA A 1 107 ? -17.500 -4.264 3.201 1.00 97.44 107 ALA A C 1
ATOM 886 O O . ALA A 1 107 ? -18.310 -5.140 2.899 1.00 97.44 107 ALA A O 1
ATOM 887 N N . ASN A 1 108 ? -17.855 -3.179 3.896 1.00 96.75 108 ASN A N 1
ATOM 888 C CA . ASN A 1 108 ? -19.224 -2.959 4.363 1.00 96.75 108 ASN A CA 1
ATOM 889 C C . ASN A 1 108 ? -20.216 -2.822 3.195 1.00 96.75 108 ASN A C 1
ATOM 891 O O . ASN A 1 108 ? -21.271 -3.451 3.207 1.00 96.75 108 ASN A O 1
ATOM 895 N N . LYS A 1 109 ? -19.858 -2.060 2.151 1.00 97.50 109 LYS A N 1
ATOM 896 C CA . LYS A 1 109 ? -20.672 -1.904 0.931 1.00 97.50 109 LYS A CA 1
ATOM 897 C C . LYS A 1 109 ? -20.942 -3.240 0.228 1.00 97.50 109 LYS A C 1
ATOM 899 O O . LYS A 1 109 ? -22.008 -3.415 -0.351 1.00 97.50 109 LYS A O 1
ATOM 904 N N . LEU A 1 110 ? -19.990 -4.170 0.279 1.00 97.88 110 LEU A N 1
ATOM 905 C CA . LEU A 1 110 ? -20.095 -5.510 -0.306 1.00 97.88 110 LEU A CA 1
ATOM 906 C C . LEU A 1 110 ? -20.776 -6.535 0.623 1.00 97.88 110 LEU A C 1
ATOM 908 O O . LEU A 1 110 ? -20.881 -7.702 0.255 1.00 97.88 110 LEU A O 1
ATOM 912 N N . GLY A 1 111 ? -21.233 -6.130 1.813 1.00 97.75 111 GLY A N 1
ATOM 913 C CA . GLY A 1 111 ? -21.958 -6.998 2.747 1.00 97.75 111 GLY A CA 1
ATOM 914 C C . GLY A 1 111 ? -21.079 -7.803 3.711 1.00 97.75 111 GLY A C 1
ATOM 915 O O . GLY A 1 111 ? -21.587 -8.680 4.413 1.00 97.75 111 GLY A O 1
ATOM 916 N N . PHE A 1 112 ? -19.775 -7.521 3.797 1.00 96.94 112 PHE A N 1
ATOM 917 C CA . PHE A 1 112 ? -18.932 -8.122 4.832 1.00 96.94 112 PHE A CA 1
ATOM 918 C C . PHE A 1 112 ? -19.281 -7.554 6.210 1.00 96.94 112 PHE A C 1
ATOM 920 O O . PHE A 1 112 ? -19.472 -6.350 6.381 1.00 96.94 112 PHE A O 1
ATOM 927 N N . LYS A 1 113 ? -19.271 -8.418 7.230 1.00 95.25 113 LYS A N 1
ATOM 928 C CA . LYS A 1 113 ? -19.365 -7.986 8.629 1.00 95.25 113 LYS A CA 1
ATOM 929 C C . LYS A 1 113 ? -18.071 -7.273 9.013 1.00 95.25 113 LYS A C 1
ATOM 931 O O . LYS A 1 113 ? -17.030 -7.912 9.155 1.00 95.25 113 LYS A O 1
ATOM 936 N N . THR A 1 114 ? -18.142 -5.959 9.187 1.00 94.81 114 THR A N 1
ATOM 937 C CA . THR A 1 114 ? -17.013 -5.145 9.648 1.00 94.81 114 THR A CA 1
ATOM 938 C C . THR A 1 114 ? -17.248 -4.687 11.090 1.00 94.81 114 THR A C 1
ATOM 940 O O . THR A 1 114 ? -18.384 -4.388 11.460 1.00 94.81 114 THR A O 1
ATOM 943 N N . PRO A 1 115 ? -16.212 -4.662 11.947 1.00 93.44 115 PRO A N 1
ATOM 944 C CA . PRO A 1 115 ? -16.339 -4.105 13.291 1.00 93.44 115 PRO A CA 1
ATOM 945 C C . PRO A 1 115 ? -16.585 -2.595 13.225 1.00 93.44 115 PRO A C 1
ATOM 947 O O . PRO A 1 115 ? -16.037 -1.901 12.358 1.00 93.44 115 PRO A O 1
ATOM 950 N N . LYS A 1 116 ? -17.361 -2.066 14.179 1.00 95.00 116 LYS A N 1
ATOM 951 C CA . LYS A 1 116 ? -17.599 -0.622 14.272 1.00 95.00 116 LYS A CA 1
ATOM 952 C C . LYS A 1 116 ? -16.260 0.100 14.412 1.00 95.00 116 LYS A C 1
ATOM 954 O O . LYS A 1 116 ? -15.424 -0.284 15.230 1.00 95.00 116 LYS A O 1
ATOM 959 N N . THR A 1 117 ? -16.045 1.100 13.565 1.00 96.12 117 THR A N 1
ATOM 960 C CA . THR A 1 117 ? -14.760 1.787 13.409 1.00 96.12 117 THR A CA 1
ATOM 961 C C . THR A 1 117 ? -14.993 3.285 13.285 1.00 96.12 117 THR A C 1
ATOM 963 O O . THR A 1 117 ? -15.945 3.698 12.625 1.00 96.12 117 THR A O 1
ATOM 966 N N . VAL A 1 118 ? -14.117 4.090 13.880 1.00 96.44 118 VAL A N 1
ATOM 967 C CA . VAL A 1 118 ? -14.087 5.547 13.729 1.00 96.4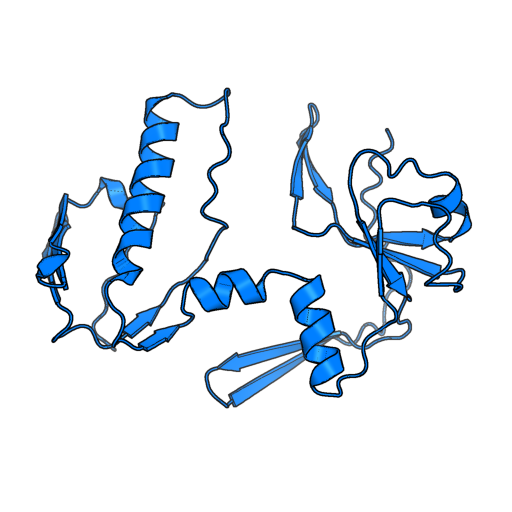4 118 VAL A CA 1
ATOM 968 C C . VAL A 1 118 ? -12.651 6.007 13.483 1.00 96.44 118 VAL A C 1
ATOM 970 O O . VAL A 1 118 ? -11.711 5.485 14.080 1.00 96.44 118 VAL A O 1
ATOM 973 N N . ILE A 1 119 ? -12.481 6.962 12.570 1.00 96.69 119 ILE A N 1
ATOM 974 C CA . ILE A 1 119 ? -11.216 7.665 12.355 1.00 96.69 119 ILE A CA 1
ATOM 975 C C . ILE A 1 119 ? -11.364 9.008 13.054 1.00 96.69 119 ILE A C 1
ATOM 977 O O . ILE A 1 119 ? -12.280 9.755 12.717 1.00 96.69 119 ILE A O 1
ATOM 981 N N . THR A 1 120 ? -10.528 9.287 14.050 1.00 95.12 120 THR A N 1
ATOM 982 C CA . THR A 1 120 ? -10.738 10.444 14.926 1.00 95.12 120 THR A CA 1
ATOM 983 C C . THR A 1 120 ? -9.445 10.948 15.553 1.00 95.12 120 THR A C 1
ATOM 985 O O . THR A 1 120 ? -8.518 10.173 15.779 1.00 95.12 120 THR A O 1
ATOM 988 N N . ASN A 1 121 ? -9.403 12.241 15.855 1.00 95.00 121 ASN A N 1
ATOM 989 C CA . ASN A 1 121 ? -8.467 12.869 16.790 1.00 95.00 121 ASN A CA 1
ATOM 990 C C . ASN A 1 121 ? -9.179 13.354 18.074 1.00 95.00 121 ASN A C 1
ATOM 992 O O . ASN A 1 121 ? -8.586 14.075 18.869 1.00 95.00 121 ASN A O 1
ATOM 996 N N . ASP A 1 122 ? -10.448 12.984 18.257 1.00 94.06 122 ASP A N 1
ATOM 997 C CA . ASP A 1 122 ? -11.265 13.288 19.430 1.00 94.06 122 ASP A CA 1
ATOM 998 C C . ASP A 1 122 ? -11.220 12.108 20.429 1.00 94.06 122 ASP A C 1
ATOM 1000 O O . ASP A 1 122 ? -11.756 11.031 20.120 1.00 94.06 122 ASP A O 1
ATOM 1004 N N . PRO A 1 123 ? -10.583 12.272 21.608 1.00 90.75 123 PRO A N 1
ATOM 1005 C CA . PRO A 1 123 ? -10.535 11.241 22.647 1.00 90.75 123 PRO A CA 1
ATOM 1006 C C . PRO A 1 123 ? -11.898 10.991 23.318 1.00 90.75 123 PRO A C 1
ATOM 1008 O O . PRO A 1 123 ? -12.100 9.931 23.919 1.00 90.75 123 PRO A O 1
ATOM 1011 N N . GLU A 1 124 ? -12.858 11.909 23.187 1.00 92.06 124 GLU A N 1
ATOM 1012 C CA . GLU A 1 124 ? -14.203 11.804 23.765 1.00 92.06 124 GLU A CA 1
ATOM 1013 C C . GLU A 1 124 ? -15.246 11.241 22.788 1.00 92.06 124 GLU A C 1
ATOM 1015 O O . GLU A 1 124 ? -16.439 11.194 23.108 1.00 92.06 124 GLU A O 1
ATOM 1020 N N . GLN A 1 125 ? -14.806 10.729 21.631 1.00 92.69 125 GLN A N 1
ATOM 1021 C CA . GLN A 1 125 ? -15.689 10.181 20.602 1.00 92.69 125 GLN A CA 1
ATOM 1022 C C . GLN A 1 125 ? -16.759 9.234 21.178 1.00 92.69 125 GLN A C 1
ATOM 1024 O O . GLN A 1 125 ? -16.500 8.350 22.009 1.00 92.69 125 GLN A O 1
ATOM 1029 N N . GLN A 1 126 ? -17.988 9.384 20.689 1.00 91.56 126 GLN A N 1
ATOM 1030 C CA . GLN A 1 126 ? -19.149 8.613 21.154 1.00 91.56 126 GLN A CA 1
ATOM 1031 C C . GLN A 1 126 ? -19.606 7.543 20.153 1.00 91.56 126 GLN A C 1
ATOM 1033 O O . GLN A 1 126 ? -20.567 6.817 20.404 1.00 91.56 126 GLN A O 1
ATOM 1038 N N . VAL A 1 127 ? -18.911 7.407 19.019 1.00 94.56 127 VAL A N 1
ATOM 1039 C CA . VAL A 1 127 ? -19.265 6.451 17.964 1.00 94.56 127 VAL A CA 1
ATOM 1040 C C . VAL A 1 127 ? -19.137 5.022 18.477 1.00 94.56 127 VAL A C 1
ATOM 1042 O O . VAL A 1 127 ? -20.060 4.227 18.310 1.00 94.56 127 VAL A O 1
ATOM 1045 N N . ILE A 1 128 ? -18.024 4.669 19.114 1.00 93.12 128 ILE A N 1
ATOM 1046 C CA . ILE A 1 128 ? -17.827 3.338 19.698 1.00 93.12 128 ILE A CA 1
ATOM 1047 C C . ILE A 1 128 ? -17.993 3.455 21.205 1.00 93.12 128 ILE A C 1
ATOM 1049 O O . ILE A 1 128 ? -17.213 4.164 21.828 1.00 93.12 128 ILE A O 1
ATOM 1053 N N . THR A 1 129 ? -18.970 2.758 21.789 1.00 89.94 129 THR A N 1
ATOM 1054 C CA . THR A 1 129 ? -19.305 2.829 23.226 1.00 89.94 129 THR A CA 1
ATOM 1055 C C . THR A 1 129 ? -18.734 1.675 24.053 1.00 89.94 129 THR A C 1
ATOM 1057 O O . THR A 1 129 ? -18.804 1.708 25.279 1.00 89.94 129 THR A O 1
ATOM 1060 N N . LYS A 1 130 ? -18.151 0.656 23.406 1.00 88.25 130 LYS A N 1
ATOM 1061 C CA . LYS A 1 130 ? -17.558 -0.498 24.094 1.00 88.25 130 LYS A CA 1
ATOM 1062 C C . LYS A 1 130 ? -16.350 -0.092 24.957 1.00 88.25 130 LYS A C 1
ATOM 1064 O O . LYS A 1 130 ? -15.625 0.832 24.579 1.00 88.25 130 LYS A O 1
ATOM 1069 N N . PRO A 1 131 ? -16.117 -0.784 26.090 1.00 86.44 131 PRO A N 1
ATOM 1070 C CA . PRO A 1 131 ? -14.988 -0.498 26.973 1.00 86.44 131 PRO A CA 1
ATOM 1071 C C . PRO A 1 131 ? -13.647 -0.916 26.362 1.00 86.44 131 PRO A C 1
ATOM 1073 O O . PRO A 1 131 ? -12.664 -0.204 26.547 1.00 86.44 131 PRO A O 1
ATOM 1076 N N . ASP A 1 132 ? -13.620 -2.026 25.620 1.00 89.38 132 ASP A N 1
ATOM 1077 C CA . ASP A 1 132 ? -12.417 -2.558 24.983 1.00 89.38 132 ASP A CA 1
ATOM 1078 C C . ASP A 1 132 ? -12.367 -2.167 23.505 1.00 89.38 132 ASP A C 1
ATOM 1080 O O . ASP A 1 132 ? -13.270 -2.471 22.713 1.00 89.38 132 ASP A O 1
ATOM 1084 N N . LEU A 1 133 ? -11.280 -1.502 23.134 1.00 91.69 133 LEU A N 1
ATOM 1085 C CA . LEU A 1 133 ? -11.042 -0.973 21.802 1.00 91.69 133 LEU A CA 1
ATOM 1086 C C . LEU A 1 133 ? -9.694 -1.466 21.290 1.00 91.69 133 LEU A C 1
ATOM 1088 O O . LEU A 1 133 ? -8.810 -1.868 22.051 1.00 91.69 133 LEU A O 1
ATOM 1092 N N . ILE A 1 134 ? -9.522 -1.377 19.980 1.00 92.62 134 ILE A N 1
ATOM 1093 C CA . ILE A 1 134 ? -8.203 -1.405 19.367 1.00 92.62 134 ILE A CA 1
ATOM 1094 C C . ILE A 1 134 ? -7.924 -0.059 18.708 1.00 92.62 134 ILE A C 1
ATOM 1096 O O . ILE A 1 134 ? -8.788 0.497 18.025 1.00 92.62 134 ILE A O 1
ATOM 1100 N N . ILE A 1 135 ? -6.709 0.441 18.899 1.00 91.19 135 ILE A N 1
ATOM 1101 C CA . ILE A 1 135 ? -6.194 1.656 18.269 1.00 91.19 135 ILE A CA 1
ATOM 1102 C C . ILE A 1 135 ? -5.154 1.281 17.215 1.00 91.19 135 ILE A C 1
ATOM 1104 O O . ILE A 1 135 ? -4.334 0.386 17.433 1.00 91.19 135 ILE A O 1
ATOM 1108 N N . LYS A 1 136 ? -5.209 1.929 16.050 1.00 90.31 136 LYS A N 1
ATOM 1109 C CA . LYS A 1 136 ? -4.279 1.716 14.932 1.00 90.31 136 LYS A CA 1
ATOM 1110 C C . LYS A 1 136 ? -3.910 3.047 14.294 1.00 90.31 136 LYS A C 1
ATOM 1112 O O . LYS A 1 136 ? -4.725 3.965 14.240 1.00 90.31 136 LYS A O 1
ATOM 1117 N N . THR A 1 137 ? -2.725 3.116 13.706 1.00 88.75 137 THR A N 1
ATOM 1118 C CA . THR A 1 137 ? -2.375 4.197 12.781 1.00 88.75 137 THR A CA 1
ATOM 1119 C C . THR A 1 137 ? -3.108 4.040 11.447 1.00 88.75 137 THR A C 1
ATOM 1121 O O . THR A 1 137 ? -3.503 2.927 11.065 1.00 88.75 137 THR A O 1
ATOM 1124 N N . LEU A 1 138 ? -3.264 5.143 10.707 1.00 87.12 138 LEU A N 1
ATOM 1125 C CA . LEU A 1 138 ? -3.804 5.115 9.345 1.00 87.12 138 LEU A CA 1
ATOM 1126 C C . LEU A 1 138 ? -2.845 4.378 8.404 1.00 87.12 138 LEU A C 1
ATOM 1128 O O . LEU A 1 138 ? -3.242 3.380 7.806 1.00 87.12 138 LEU A O 1
ATOM 1132 N N . ASP A 1 139 ? -1.565 4.742 8.422 1.00 81.50 139 ASP A N 1
ATOM 1133 C CA . ASP A 1 139 ? -0.498 4.070 7.675 1.00 81.50 139 ASP A CA 1
ATOM 1134 C C . ASP A 1 139 ? 0.537 3.436 8.613 1.00 81.50 139 ASP A C 1
ATOM 1136 O O . ASP A 1 139 ? 0.665 3.860 9.765 1.00 81.50 139 ASP A O 1
ATOM 1140 N N . PRO A 1 140 ? 1.260 2.386 8.186 1.00 70.25 140 PRO A N 1
ATOM 1141 C CA . PRO A 1 140 ? 2.418 1.898 8.928 1.00 70.25 140 PRO A CA 1
ATOM 1142 C C . PRO A 1 140 ? 3.442 3.026 9.086 1.00 70.25 140 PRO A C 1
ATOM 1144 O O . PRO A 1 140 ? 3.873 3.613 8.096 1.00 70.25 140 PRO A O 1
ATOM 1147 N N . VAL A 1 141 ? 3.836 3.320 10.323 1.00 66.69 141 VAL A N 1
ATOM 1148 C CA . VAL A 1 141 ? 4.858 4.329 10.613 1.00 66.69 141 VAL A CA 1
ATOM 1149 C C . VAL A 1 141 ? 6.044 3.643 11.276 1.00 66.69 141 VAL A C 1
ATOM 1151 O O . VAL A 1 141 ? 5.872 2.908 12.251 1.00 66.69 141 VAL A O 1
ATOM 1154 N N . ILE A 1 142 ? 7.231 3.899 10.728 1.00 64.50 142 ILE A N 1
ATOM 1155 C CA . ILE A 1 142 ? 8.514 3.624 11.374 1.00 64.50 142 ILE A CA 1
ATOM 1156 C C . ILE A 1 142 ? 9.004 4.961 11.916 1.00 64.50 142 ILE A C 1
ATOM 1158 O O . ILE A 1 142 ? 9.226 5.900 11.148 1.00 64.50 142 ILE A O 1
ATOM 1162 N N . LEU A 1 143 ? 9.118 5.062 13.233 1.00 66.94 143 LEU A N 1
ATOM 1163 C CA . LEU A 1 143 ? 9.620 6.247 13.911 1.00 66.94 143 LEU A CA 1
ATOM 1164 C C . LEU A 1 143 ? 11.090 6.027 14.251 1.00 66.94 143 LEU A C 1
ATOM 1166 O O . LEU A 1 143 ? 11.433 5.043 14.898 1.00 66.94 143 LEU A O 1
ATOM 1170 N N . SER A 1 144 ? 11.952 6.949 13.831 1.00 61.31 144 SER A N 1
ATOM 1171 C CA . SER A 1 144 ? 13.344 6.973 14.279 1.00 61.31 144 SER A CA 1
ATOM 1172 C C . SER A 1 144 ? 13.395 7.674 15.632 1.00 61.31 144 SER A C 1
ATOM 1174 O O . SER A 1 144 ? 13.114 8.869 15.715 1.00 61.31 144 SER A O 1
ATOM 1176 N N . LEU A 1 145 ? 13.743 6.944 16.685 1.00 68.88 145 LEU A N 1
ATOM 1177 C CA . LEU A 1 145 ? 13.964 7.477 18.026 1.00 68.88 145 LEU A CA 1
ATOM 1178 C C . LEU A 1 145 ? 15.472 7.476 18.334 1.00 68.88 145 LEU A C 1
ATOM 1180 O O . LEU A 1 145 ? 16.214 6.689 17.743 1.00 68.88 145 LEU A O 1
ATOM 1184 N N . PRO A 1 146 ? 15.953 8.295 19.289 1.00 67.69 146 PRO A N 1
ATOM 1185 C CA . PRO A 1 146 ? 17.365 8.291 19.697 1.00 67.69 146 PRO A CA 1
ATOM 1186 C C . PRO A 1 146 ? 17.887 6.914 20.146 1.00 67.69 146 PRO A C 1
ATOM 1188 O O . PRO A 1 146 ? 19.085 6.664 20.107 1.00 67.69 146 PRO A O 1
ATOM 1191 N N . GLN A 1 147 ? 16.983 6.026 20.572 1.00 67.94 147 GLN A N 1
ATOM 1192 C CA . GLN A 1 147 ? 17.278 4.698 21.117 1.00 67.94 147 GLN A CA 1
ATOM 1193 C C . GLN A 1 147 ? 17.103 3.564 20.085 1.00 67.94 147 GLN A C 1
ATOM 1195 O O . GLN A 1 147 ? 17.317 2.400 20.417 1.00 67.94 147 GLN A O 1
ATOM 1200 N N . GLY A 1 148 ? 16.683 3.877 18.852 1.00 65.69 148 GLY A N 1
ATOM 1201 C CA . GLY A 1 148 ? 16.392 2.895 17.801 1.00 65.69 148 GLY A CA 1
ATOM 1202 C C . GLY A 1 148 ? 15.112 3.201 17.017 1.00 65.69 148 GLY A C 1
ATOM 1203 O O . GLY A 1 148 ? 14.537 4.280 17.123 1.00 65.69 148 GLY A O 1
ATOM 1204 N N . GLU A 1 149 ? 14.648 2.246 16.212 1.00 56.62 149 GLU A N 1
ATOM 1205 C CA . GLU A 1 149 ? 13.397 2.370 15.455 1.00 56.62 149 GLU A CA 1
ATOM 1206 C C . GLU A 1 149 ? 12.197 1.852 16.263 1.00 56.62 149 GLU A C 1
ATOM 1208 O O . GLU A 1 149 ? 12.257 0.781 16.869 1.00 56.62 149 GLU A O 1
ATOM 1213 N N . ALA A 1 150 ? 11.081 2.583 16.237 1.00 57.25 150 ALA A N 1
ATOM 1214 C CA . ALA A 1 150 ? 9.810 2.159 16.815 1.00 57.25 150 ALA A CA 1
ATOM 1215 C C . ALA A 1 150 ? 8.753 1.939 15.727 1.00 57.25 150 ALA A C 1
ATOM 1217 O O . ALA A 1 150 ? 8.556 2.766 14.836 1.00 57.25 150 ALA A O 1
ATOM 1218 N N . PHE A 1 151 ? 8.031 0.826 15.841 1.00 54.72 151 PHE A N 1
ATOM 1219 C CA . PHE A 1 151 ? 6.887 0.500 14.996 1.00 54.72 151 PHE A CA 1
ATOM 1220 C C . PHE A 1 151 ? 5.600 0.721 15.784 1.00 54.72 151 PHE A C 1
ATOM 1222 O O . PHE A 1 151 ? 5.421 0.149 16.861 1.00 54.72 151 PHE A O 1
ATOM 1229 N N . VAL A 1 152 ? 4.679 1.511 15.235 1.00 65.12 152 VAL A N 1
ATOM 1230 C CA . VAL A 1 152 ? 3.369 1.717 15.864 1.00 65.12 152 VAL A CA 1
ATOM 1231 C C . VAL A 1 152 ? 2.398 0.650 15.360 1.00 65.12 152 VAL A C 1
ATOM 1233 O O . VAL A 1 152 ? 1.960 0.675 14.207 1.00 65.12 152 VAL A O 1
ATOM 1236 N N . TYR A 1 153 ? 2.084 -0.317 16.223 1.00 63.34 153 TYR A N 1
ATOM 1237 C CA . TYR A 1 153 ? 1.190 -1.437 15.918 1.00 63.34 153 TYR A CA 1
ATOM 1238 C C . TYR A 1 153 ? -0.239 -1.221 16.432 1.00 63.34 153 TYR A C 1
ATOM 1240 O O . TYR A 1 153 ? -0.574 -0.211 17.046 1.00 63.34 153 TYR A O 1
ATOM 1248 N N . THR A 1 154 ? -1.107 -2.191 16.129 1.00 75.38 154 THR A N 1
ATOM 1249 C CA . THR A 1 154 ? -2.453 -2.260 16.705 1.00 75.38 154 THR A CA 1
ATOM 1250 C C . THR A 1 154 ? -2.352 -2.580 18.191 1.00 75.38 154 THR A C 1
ATOM 1252 O O . THR A 1 154 ? -1.936 -3.683 18.535 1.00 75.38 154 THR A O 1
ATOM 1255 N N . ASN A 1 155 ? -2.794 -1.660 19.044 1.00 84.50 155 ASN A N 1
ATOM 1256 C CA . ASN A 1 155 ? -2.807 -1.857 20.492 1.00 84.50 155 ASN A CA 1
ATOM 1257 C C . ASN A 1 155 ? -4.237 -2.064 20.991 1.00 84.50 155 ASN A C 1
ATOM 1259 O O . ASN A 1 155 ? -5.167 -1.422 20.503 1.00 84.50 155 ASN A O 1
ATOM 1263 N N . PHE A 1 156 ? -4.405 -2.942 21.977 1.00 88.06 156 PHE A N 1
ATOM 1264 C CA . PHE A 1 156 ? -5.624 -2.986 22.782 1.00 88.06 156 PHE A CA 1
ATOM 1265 C C . PHE A 1 156 ? -5.571 -1.857 23.805 1.00 88.06 156 PHE A C 1
ATOM 1267 O O . PHE A 1 156 ? -4.567 -1.721 24.502 1.00 88.06 156 PHE A O 1
ATOM 1274 N N . ILE A 1 157 ? -6.642 -1.075 23.894 1.00 89.19 157 ILE A N 1
ATOM 1275 C CA . ILE A 1 157 ? -6.774 0.005 24.874 1.00 89.19 157 ILE A CA 1
ATOM 1276 C C . ILE A 1 157 ? -8.158 -0.040 25.507 1.00 89.19 157 ILE A C 1
ATOM 1278 O O . ILE A 1 157 ? -9.144 -0.414 24.858 1.00 89.19 157 ILE A O 1
ATOM 1282 N N . LYS A 1 158 ? -8.246 0.382 26.765 1.00 89.44 158 LYS A N 1
ATOM 1283 C CA . LYS A 1 158 ? -9.532 0.663 27.399 1.00 89.44 158 LYS A CA 1
ATOM 1284 C C . LYS A 1 158 ? -10.018 2.056 27.024 1.00 89.44 158 LYS A C 1
ATOM 1286 O O . LYS A 1 158 ? -9.229 2.978 26.822 1.00 89.44 158 LYS A O 1
ATOM 1291 N N . ARG A 1 159 ? -11.337 2.249 27.031 1.00 89.06 159 ARG A N 1
ATOM 1292 C CA . ARG A 1 159 ? -11.961 3.570 26.861 1.00 89.06 159 ARG A CA 1
ATOM 1293 C C . ARG A 1 159 ? -11.412 4.610 27.845 1.00 89.06 159 ARG A C 1
ATOM 1295 O O . ARG A 1 159 ? -11.193 5.747 27.451 1.00 89.06 159 ARG A O 1
ATOM 1302 N N . SER A 1 160 ? -11.155 4.219 29.091 1.00 88.69 160 SER A N 1
ATOM 1303 C CA . SER A 1 160 ? -10.582 5.114 30.103 1.00 88.69 160 SER A CA 1
ATOM 1304 C C . SER A 1 160 ? -9.192 5.630 29.719 1.00 88.69 160 SER A C 1
ATOM 1306 O O . SER A 1 160 ? -8.876 6.775 30.001 1.00 88.69 160 SER A O 1
ATOM 1308 N N . GLU A 1 161 ? -8.376 4.806 29.050 1.00 88.69 161 GLU A N 1
ATOM 1309 C CA . GLU A 1 161 ? -7.047 5.210 28.567 1.00 88.69 161 GLU A CA 1
ATOM 1310 C C . GLU A 1 161 ? -7.167 6.195 27.396 1.00 88.69 161 GLU A C 1
ATOM 1312 O O . GLU A 1 161 ? -6.423 7.172 27.333 1.00 88.69 161 GLU A O 1
ATOM 1317 N N . LEU A 1 162 ? -8.141 5.975 26.503 1.00 88.38 162 LEU A N 1
ATOM 1318 C CA . LEU A 1 162 ? -8.437 6.880 25.389 1.00 88.38 162 LEU A CA 1
ATOM 1319 C C . LEU A 1 162 ? -8.827 8.281 25.878 1.00 88.38 162 LEU A C 1
ATOM 1321 O O . LEU A 1 162 ? -8.328 9.262 25.342 1.00 88.38 162 LEU A O 1
ATOM 1325 N N . GLN A 1 163 ? -9.685 8.373 26.897 1.00 87.38 163 GLN A N 1
ATOM 1326 C CA . GLN A 1 163 ? -10.177 9.654 27.424 1.00 87.38 163 GLN A CA 1
ATOM 1327 C C . GLN A 1 163 ? -9.069 10.511 28.048 1.00 87.38 163 GLN A C 1
ATOM 1329 O O . GLN A 1 163 ? -9.179 11.731 28.084 1.00 87.38 163 GLN A O 1
ATOM 1334 N N . THR A 1 164 ? -7.991 9.882 28.517 1.00 86.69 164 THR A N 1
ATOM 1335 C CA . THR A 1 164 ? -6.805 10.580 29.034 1.00 86.69 164 THR A CA 1
ATOM 1336 C C . THR A 1 164 ? -5.737 10.840 27.967 1.00 86.69 164 THR A C 1
ATOM 1338 O O . THR A 1 164 ? -4.731 11.484 28.258 1.00 86.69 164 THR A O 1
ATOM 1341 N N . ALA A 1 165 ? -5.908 10.324 26.746 1.00 85.31 165 ALA A N 1
ATOM 1342 C CA . ALA A 1 165 ? -4.911 10.431 25.689 1.00 85.31 165 ALA A CA 1
ATOM 1343 C C . ALA A 1 165 ? -4.989 11.783 24.965 1.00 85.31 165 ALA A C 1
ATOM 1345 O O . ALA A 1 165 ? -6.068 12.282 24.647 1.00 85.31 165 ALA A O 1
ATOM 1346 N N . ASN A 1 166 ? -3.830 12.343 24.611 1.00 86.56 166 ASN A N 1
ATOM 1347 C CA . ASN A 1 166 ? -3.761 13.502 23.728 1.00 86.56 166 ASN A CA 1
ATOM 1348 C C . ASN A 1 166 ? -3.687 13.052 22.261 1.00 86.56 166 ASN A C 1
ATOM 1350 O O . ASN A 1 166 ? -2.633 12.629 21.786 1.00 86.56 166 ASN A O 1
ATOM 1354 N N . LEU A 1 167 ? -4.801 13.173 21.538 1.00 87.50 167 LEU A N 1
ATOM 1355 C CA . LEU A 1 167 ? -4.888 12.832 20.114 1.00 87.50 167 LEU A CA 1
ATOM 1356 C C . LEU A 1 167 ? -4.753 14.041 19.173 1.00 87.50 167 LEU A C 1
ATOM 1358 O O . LEU A 1 167 ? -4.821 13.880 17.957 1.00 87.50 167 LEU A O 1
ATOM 1362 N N . SER A 1 168 ? -4.518 15.249 19.697 1.00 87.56 168 SER A N 1
ATOM 1363 C CA . SER A 1 168 ? -4.444 16.471 18.876 1.00 87.56 168 SER A CA 1
ATOM 1364 C C . SER A 1 168 ? -3.346 16.434 17.805 1.00 87.56 168 SER A C 1
ATOM 1366 O O . SER A 1 168 ? -3.487 17.072 16.765 1.00 87.56 168 SER A O 1
ATOM 1368 N N . GLY A 1 169 ? -2.277 15.661 18.028 1.00 83.75 169 GLY A N 1
ATOM 1369 C CA . GLY A 1 169 ? -1.144 15.567 17.108 1.00 83.75 169 GLY A CA 1
ATOM 1370 C C . GLY A 1 169 ? -1.410 14.771 15.825 1.00 83.75 169 GLY A C 1
ATOM 1371 O O . GLY A 1 169 ? -0.745 15.021 14.822 1.00 83.75 169 GLY A O 1
ATOM 1372 N N . ALA A 1 170 ? -2.352 13.819 15.828 1.00 87.56 170 ALA A N 1
ATOM 1373 C CA . ALA A 1 170 ? -2.697 13.030 14.643 1.00 87.56 170 ALA A CA 1
ATOM 1374 C C . ALA A 1 170 ? -4.013 12.252 14.824 1.00 87.56 170 ALA A C 1
ATOM 1376 O O . ALA A 1 170 ? -4.274 11.733 15.911 1.00 87.56 170 ALA A O 1
ATOM 1377 N N . PRO A 1 171 ? -4.812 12.068 13.755 1.00 93.38 171 PRO A N 1
ATOM 1378 C CA . PRO A 1 171 ? -5.940 11.152 13.799 1.00 93.38 171 PRO A CA 1
ATOM 1379 C C . PRO A 1 171 ? -5.471 9.697 13.908 1.00 93.38 171 PRO A C 1
ATOM 1381 O O . PRO A 1 171 ? -4.431 9.301 13.374 1.00 93.38 171 PRO A O 1
ATOM 1384 N N . VAL A 1 172 ? -6.300 8.876 14.541 1.00 93.25 172 VAL A N 1
ATOM 1385 C CA . VAL A 1 172 ? -6.101 7.435 14.706 1.00 93.25 172 VAL A CA 1
ATOM 1386 C C . VAL A 1 172 ? -7.330 6.668 14.229 1.00 93.25 172 VAL A C 1
ATOM 1388 O O . VAL A 1 172 ? -8.420 7.222 14.093 1.00 93.25 172 VAL A O 1
ATOM 1391 N N . ILE A 1 173 ? -7.165 5.371 13.981 1.00 95.25 173 ILE A N 1
ATOM 1392 C CA . ILE A 1 173 ? -8.275 4.445 13.763 1.00 95.25 173 ILE A CA 1
ATOM 1393 C C . ILE A 1 173 ? -8.602 3.789 15.104 1.00 95.25 173 ILE A C 1
ATOM 1395 O O . ILE A 1 173 ? -7.788 3.028 15.628 1.00 95.25 173 ILE A O 1
ATOM 1399 N N . LEU A 1 174 ? -9.803 4.026 15.621 1.00 95.38 174 LEU A N 1
ATOM 1400 C CA . LEU A 1 174 ? -10.372 3.282 16.742 1.00 95.38 174 LEU A CA 1
ATOM 1401 C C . LEU A 1 174 ? -11.384 2.276 16.209 1.00 95.38 174 LEU A C 1
ATOM 1403 O O . LEU A 1 174 ? -12.200 2.600 15.347 1.00 95.38 174 LEU A O 1
ATOM 1407 N N . GLN A 1 175 ? -11.344 1.051 16.712 1.00 95.12 175 GLN A N 1
ATOM 1408 C CA . GLN A 1 175 ? -12.211 -0.030 16.256 1.00 95.12 175 GLN A CA 1
ATOM 1409 C C . GLN A 1 175 ? -12.623 -0.909 17.436 1.00 95.12 175 GLN A C 1
ATOM 1411 O O . GLN A 1 175 ? -11.870 -1.069 18.395 1.00 95.12 175 GLN A O 1
ATOM 1416 N N . GLU A 1 176 ? -13.818 -1.490 17.376 1.00 93.19 176 GLU A N 1
ATOM 1417 C CA . GLU A 1 176 ? -14.233 -2.496 18.355 1.00 93.19 176 GLU A CA 1
ATOM 1418 C C . GLU A 1 176 ? -13.291 -3.705 18.337 1.00 93.19 176 GLU A C 1
ATOM 1420 O O . GLU A 1 176 ? -12.949 -4.236 17.275 1.00 93.19 176 GLU A O 1
ATOM 1425 N N . ALA A 1 177 ? -12.909 -4.179 19.521 1.00 90.44 177 ALA A N 1
ATOM 1426 C CA . ALA A 1 177 ? -12.175 -5.427 19.650 1.00 90.44 177 ALA A CA 1
ATOM 1427 C C . ALA A 1 177 ? -13.064 -6.625 19.257 1.00 90.44 177 ALA A C 1
ATOM 1429 O O . ALA A 1 177 ? -14.156 -6.811 19.792 1.00 90.44 177 ALA A O 1
ATOM 1430 N N . VAL A 1 178 ? -12.578 -7.466 18.338 1.00 87.56 178 VAL A N 1
ATOM 1431 C CA . VAL A 1 178 ? -13.234 -8.727 17.951 1.00 87.56 178 VAL A CA 1
ATOM 1432 C C . VAL A 1 178 ? -12.497 -9.880 18.623 1.00 87.56 178 VAL A C 1
ATOM 1434 O O . VAL A 1 178 ? -11.429 -10.292 18.161 1.00 87.56 178 VAL A O 1
ATOM 1437 N N . VAL A 1 179 ? -13.039 -10.359 19.744 1.00 85.56 179 VAL A N 1
ATOM 1438 C CA . VAL A 1 179 ? -12.455 -11.430 20.566 1.00 85.56 179 VAL A CA 1
ATOM 1439 C C . VAL A 1 179 ? -13.578 -12.325 21.119 1.00 85.56 179 VAL A C 1
ATOM 1441 O O . VAL A 1 179 ? -14.569 -11.783 21.606 1.00 85.56 179 VAL A O 1
ATOM 1444 N N 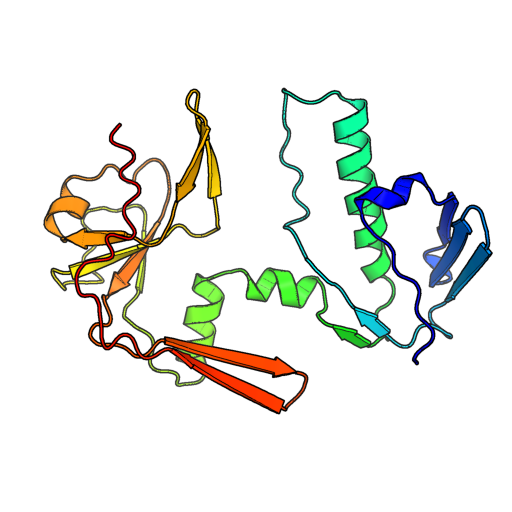. PRO A 1 180 ? -13.436 -13.667 21.095 1.00 87.19 180 PRO A N 1
ATOM 1445 C CA . PRO A 1 180 ? -12.385 -14.435 20.416 1.00 87.19 180 PRO A CA 1
ATOM 1446 C C . PRO A 1 180 ? -12.507 -14.346 18.884 1.00 87.19 180 PRO A C 1
ATOM 1448 O O . PRO A 1 180 ? -13.569 -14.032 18.353 1.00 87.19 180 PRO A O 1
ATOM 1451 N N . LYS A 1 181 ? -11.410 -14.611 18.163 1.00 85.12 181 LYS A N 1
ATOM 1452 C CA . LYS A 1 181 ? -11.386 -14.612 16.692 1.00 85.12 181 LYS A CA 1
ATOM 1453 C C . LYS A 1 181 ? -10.440 -15.671 16.130 1.00 85.12 181 LYS A C 1
ATOM 1455 O O . LYS A 1 181 ? -9.451 -16.020 16.772 1.00 85.12 181 LYS A O 1
ATOM 1460 N N . VAL A 1 182 ? -10.713 -16.093 14.898 1.00 88.81 182 VAL A N 1
ATOM 1461 C CA . VAL A 1 182 ? -9.789 -16.856 14.050 1.00 88.81 182 VAL A CA 1
ATOM 1462 C C . VAL A 1 182 ? -9.192 -15.891 13.030 1.00 88.81 182 VAL A C 1
ATOM 1464 O O . VAL A 1 182 ? -9.927 -15.181 12.344 1.00 88.81 182 VAL A O 1
ATOM 1467 N N . ASP A 1 183 ? -7.864 -15.845 12.935 1.00 90.44 183 ASP A N 1
ATOM 1468 C CA . ASP A 1 183 ? -7.194 -15.041 11.913 1.00 90.44 183 ASP A CA 1
ATOM 1469 C C . ASP A 1 183 ? -7.080 -15.875 10.627 1.00 90.44 183 ASP A C 1
ATOM 1471 O O . ASP A 1 183 ? -6.398 -16.902 10.597 1.00 90.44 183 ASP A O 1
ATOM 1475 N N . ILE A 1 184 ? -7.741 -15.426 9.558 1.00 93.31 184 ILE A N 1
ATOM 1476 C CA . ILE A 1 184 ? -7.673 -16.046 8.229 1.00 93.31 184 ILE A CA 1
ATOM 1477 C C . ILE A 1 184 ? -6.894 -15.116 7.300 1.00 93.31 184 ILE A C 1
ATOM 1479 O O . ILE A 1 184 ? -7.241 -13.946 7.139 1.00 93.31 184 ILE A O 1
ATOM 1483 N N . ARG A 1 185 ? -5.848 -15.642 6.660 1.00 95.56 185 ARG A N 1
ATOM 1484 C CA . ARG A 1 185 ? -5.121 -14.974 5.582 1.00 95.56 185 ARG A CA 1
ATOM 1485 C C . ARG A 1 185 ? -5.578 -15.553 4.252 1.00 95.56 185 ARG A C 1
ATOM 1487 O O . ARG A 1 185 ? -5.302 -16.710 3.966 1.00 95.56 185 ARG A O 1
ATOM 1494 N N . VAL A 1 186 ? -6.262 -14.749 3.446 1.00 96.31 186 VAL A N 1
ATOM 1495 C CA . VAL A 1 186 ? -6.703 -15.147 2.104 1.00 96.31 186 VAL A CA 1
ATOM 1496 C C . VAL A 1 186 ? -5.845 -14.435 1.069 1.00 96.31 186 VAL A C 1
ATOM 1498 O O . VAL A 1 186 ? -5.845 -13.206 1.008 1.00 96.31 186 VAL A O 1
ATOM 1501 N N . THR A 1 187 ? -5.114 -15.195 0.256 1.00 96.50 187 THR A N 1
ATOM 1502 C CA . THR A 1 187 ? -4.430 -14.668 -0.932 1.00 96.50 187 THR A CA 1
ATOM 1503 C C . THR A 1 187 ? -5.334 -14.865 -2.140 1.00 96.50 187 THR A C 1
ATOM 1505 O O . THR A 1 187 ? -5.799 -15.975 -2.373 1.00 96.50 187 THR A O 1
ATOM 1508 N N . VAL A 1 188 ? -5.588 -13.809 -2.912 1.00 96.25 188 VAL A N 1
ATOM 1509 C CA . VAL A 1 188 ? -6.417 -13.877 -4.124 1.00 96.25 188 VAL A CA 1
ATOM 1510 C C . VAL A 1 188 ? -5.542 -13.617 -5.347 1.00 96.25 188 VAL A C 1
ATOM 1512 O O . VAL A 1 188 ? -4.820 -12.622 -5.382 1.00 96.25 188 VAL A O 1
ATOM 1515 N N . ILE A 1 189 ? -5.594 -14.515 -6.335 1.00 95.94 189 ILE A N 1
ATOM 1516 C CA . ILE A 1 189 ? -4.901 -14.386 -7.626 1.00 95.94 189 ILE A CA 1
ATOM 1517 C C . ILE A 1 189 ? -5.944 -14.533 -8.731 1.00 95.94 189 ILE A C 1
ATOM 1519 O O . ILE A 1 189 ? -6.539 -15.600 -8.903 1.00 95.94 189 ILE A O 1
ATOM 1523 N N . GLY A 1 190 ? -6.192 -13.451 -9.473 1.00 94.25 190 GLY A N 1
ATOM 1524 C CA . GLY A 1 190 ? -7.301 -13.397 -10.424 1.00 94.25 190 GLY A CA 1
ATOM 1525 C C . GLY A 1 190 ? -8.632 -13.655 -9.712 1.00 94.25 190 GLY A C 1
ATOM 1526 O O . GLY A 1 190 ? -9.046 -12.865 -8.869 1.00 94.25 190 GLY A O 1
ATOM 1527 N N . LYS A 1 191 ? -9.285 -14.776 -10.033 1.00 96.19 191 LYS A N 1
ATOM 1528 C CA . LYS A 1 191 ? -10.559 -15.203 -9.421 1.00 96.19 191 LYS A CA 1
ATOM 1529 C C . LYS A 1 191 ? -10.399 -16.298 -8.357 1.00 96.19 191 LYS A C 1
ATOM 1531 O O . LYS A 1 191 ? -11.389 -16.699 -7.753 1.00 96.19 191 LYS A O 1
ATOM 1536 N N . ASN A 1 192 ? -9.180 -16.782 -8.126 1.00 97.69 192 ASN A N 1
ATOM 1537 C CA . ASN A 1 192 ? -8.914 -17.901 -7.224 1.00 97.69 192 ASN A CA 1
ATOM 1538 C C . ASN A 1 192 ? -8.484 -17.396 -5.845 1.00 97.69 192 ASN A C 1
ATOM 1540 O O . ASN A 1 192 ? -7.630 -16.512 -5.748 1.00 97.69 192 ASN A O 1
ATOM 1544 N N . ALA A 1 193 ? -9.046 -17.980 -4.787 1.00 97.81 193 ALA A N 1
ATOM 1545 C CA . ALA A 1 193 ? -8.729 -17.658 -3.400 1.00 97.81 193 ALA A CA 1
ATOM 1546 C C . ALA A 1 193 ? -7.997 -18.822 -2.716 1.00 97.81 193 ALA A C 1
ATOM 1548 O O . ALA A 1 193 ? -8.418 -19.973 -2.809 1.00 97.81 193 ALA A O 1
ATOM 1549 N N . TYR A 1 194 ? -6.931 -18.497 -1.989 1.00 97.81 194 TYR A N 1
ATOM 1550 C CA . TYR A 1 194 ? -6.067 -19.433 -1.272 1.00 97.81 194 TYR A CA 1
ATOM 1551 C C . TYR A 1 194 ? -6.050 -19.047 0.219 1.00 97.81 194 TYR A C 1
ATOM 1553 O O . TYR A 1 194 ? -5.255 -18.190 0.625 1.00 97.81 194 TYR A O 1
ATOM 1561 N N . PRO A 1 195 ? -6.982 -19.580 1.031 1.00 96.81 195 PRO A N 1
ATOM 1562 C CA . PRO A 1 195 ? -7.092 -19.258 2.449 1.00 96.81 195 PRO A CA 1
ATOM 1563 C C . PRO A 1 195 ? -6.147 -20.102 3.314 1.00 96.81 195 PRO A C 1
ATOM 1565 O O . PRO A 1 195 ? -5.993 -21.303 3.112 1.00 96.81 195 PRO A O 1
ATOM 1568 N N . VAL A 1 196 ? -5.573 -19.476 4.338 1.00 96.25 196 VAL A N 1
ATOM 1569 C CA . VAL A 1 196 ? -4.823 -20.126 5.418 1.00 96.25 196 VAL A CA 1
ATOM 1570 C C . VAL A 1 196 ? -5.330 -19.569 6.741 1.00 96.25 196 VAL A C 1
ATOM 1572 O O . VAL A 1 196 ? -5.299 -18.358 6.960 1.00 96.25 196 VAL A O 1
ATOM 1575 N N . SER A 1 197 ? -5.798 -20.429 7.639 1.00 93.19 197 SER A N 1
ATOM 1576 C CA . SER A 1 197 ? -6.215 -20.033 8.985 1.00 93.19 197 SER A CA 1
ATOM 1577 C C . SER A 1 197 ? -5.112 -20.300 9.999 1.00 93.19 197 SER A C 1
ATOM 1579 O O . SER A 1 197 ? -4.449 -21.336 9.945 1.00 93.19 197 SER A O 1
ATOM 1581 N N . LYS A 1 198 ? -4.961 -19.401 10.970 1.00 83.81 198 LYS A N 1
ATOM 1582 C CA . LYS A 1 198 ? -4.180 -19.659 12.177 1.00 83.81 198 LYS A CA 1
ATOM 1583 C C . LYS A 1 198 ? -5.120 -19.687 13.370 1.00 83.81 198 LYS A C 1
ATOM 1585 O O . LYS A 1 198 ? -5.699 -18.660 13.728 1.00 83.81 198 LYS A O 1
ATOM 1590 N N . ASP A 1 199 ? -5.239 -20.855 13.986 1.00 70.19 199 ASP A N 1
ATOM 1591 C CA . ASP A 1 199 ? -5.991 -20.991 15.222 1.00 70.19 199 ASP A CA 1
ATOM 1592 C C . ASP A 1 199 ? -5.158 -20.437 16.391 1.00 70.19 199 ASP A C 1
ATOM 1594 O O . ASP A 1 199 ? -3.966 -20.731 16.523 1.00 70.19 199 ASP A O 1
ATOM 1598 N N . ARG A 1 200 ? -5.746 -19.551 17.202 1.00 61.19 200 ARG A N 1
ATOM 1599 C CA . ARG A 1 200 ? -5.064 -18.899 18.342 1.00 61.19 200 ARG A CA 1
ATOM 1600 C C . ARG A 1 200 ? -5.392 -19.591 19.669 1.00 61.19 200 ARG A C 1
ATOM 1602 O O . ARG A 1 200 ? -5.422 -18.943 20.714 1.00 61.19 200 ARG A O 1
ATOM 1609 N N . THR A 1 201 ? -5.605 -20.903 19.657 1.00 48.28 201 THR A 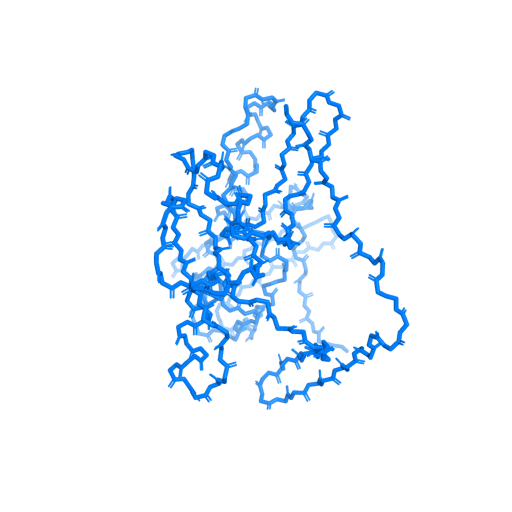N 1
ATOM 1610 C CA . THR A 1 201 ? -6.036 -21.685 20.827 1.00 48.28 201 THR A CA 1
ATOM 1611 C C . THR A 1 201 ? -5.008 -21.787 21.967 1.00 48.28 201 THR A C 1
ATOM 1613 O O . THR A 1 201 ? -5.345 -22.285 23.034 1.00 48.28 201 THR A O 1
ATOM 1616 N N . THR A 1 202 ? -3.808 -21.205 21.853 1.00 40.38 202 THR A N 1
ATOM 1617 C CA . THR A 1 202 ? -2.840 -21.117 22.966 1.00 40.38 202 THR A CA 1
ATOM 1618 C C . THR A 1 202 ? -2.028 -19.813 22.946 1.00 40.38 202 THR A C 1
ATOM 1620 O O . THR A 1 202 ? -0.951 -19.759 22.353 1.00 40.38 202 THR A O 1
ATOM 1623 N N . ASN A 1 203 ? -2.548 -18.740 23.559 1.00 38.09 203 ASN A N 1
ATOM 1624 C CA . ASN A 1 203 ? -1.806 -17.764 24.389 1.00 38.09 203 ASN A CA 1
ATOM 1625 C C . ASN A 1 203 ? -2.631 -16.485 24.612 1.00 38.09 203 ASN A C 1
ATOM 1627 O O . ASN A 1 203 ? -2.600 -15.557 23.805 1.00 38.09 203 ASN A O 1
ATOM 1631 N N . ARG A 1 204 ? -3.293 -16.397 25.773 1.00 41.53 204 ARG A N 1
ATOM 1632 C CA . ARG A 1 204 ? -3.956 -15.179 26.285 1.00 41.53 204 ARG A CA 1
ATOM 1633 C C . ARG A 1 204 ? -2.987 -14.024 26.620 1.00 41.53 204 ARG A C 1
ATOM 1635 O O . ARG A 1 204 ? -3.453 -12.964 27.007 1.00 41.53 204 ARG A O 1
ATOM 1642 N N . ASN A 1 205 ? -1.672 -14.196 26.438 1.00 34.62 205 ASN A N 1
ATOM 1643 C CA . ASN A 1 205 ? -0.645 -13.276 26.948 1.00 34.62 205 ASN A CA 1
ATOM 1644 C C . ASN A 1 205 ? 0.295 -12.656 25.900 1.00 34.62 205 ASN A C 1
ATOM 1646 O O . ASN A 1 205 ? 1.338 -12.123 26.277 1.00 34.62 205 ASN A O 1
ATOM 1650 N N . ARG A 1 206 ? -0.039 -12.633 24.601 1.00 39.53 206 ARG A N 1
ATOM 1651 C CA . ARG A 1 206 ? 0.671 -11.695 23.711 1.00 39.53 206 ARG A CA 1
ATOM 1652 C C . ARG A 1 206 ? 0.088 -10.300 23.864 1.00 39.53 206 ARG A C 1
ATOM 1654 O O . ARG A 1 206 ? -0.799 -9.882 23.129 1.00 39.53 206 ARG A O 1
ATOM 1661 N N . LYS A 1 207 ? 0.645 -9.591 24.841 1.00 39.34 207 LYS A N 1
ATOM 1662 C CA . LYS A 1 207 ? 0.897 -8.166 24.715 1.00 39.34 207 LYS A CA 1
ATOM 1663 C C . LYS A 1 207 ? 1.705 -7.966 23.425 1.00 39.34 207 LYS A C 1
ATOM 1665 O O . LYS A 1 207 ? 2.925 -8.084 23.449 1.00 39.34 207 LYS A O 1
ATOM 1670 N N . ASP A 1 208 ? 1.044 -7.668 22.310 1.00 35.94 208 ASP A N 1
ATOM 1671 C CA . ASP A 1 208 ? 1.678 -6.922 21.216 1.00 35.94 208 ASP A CA 1
ATOM 1672 C C . ASP A 1 208 ? 1.877 -5.484 21.746 1.00 35.94 208 ASP A C 1
ATOM 1674 O O . ASP A 1 208 ? 1.208 -4.550 21.331 1.00 35.94 208 ASP A O 1
ATOM 1678 N N . VAL A 1 209 ? 2.689 -5.336 22.799 1.00 38.12 209 VAL A N 1
ATOM 1679 C CA . VAL A 1 209 ? 2.939 -4.084 23.517 1.00 38.12 209 VAL A CA 1
ATOM 1680 C C . VAL A 1 209 ? 4.406 -3.772 23.319 1.00 38.12 209 VAL A C 1
ATOM 1682 O O . VAL A 1 209 ? 5.264 -4.282 24.034 1.00 38.12 209 VAL A O 1
ATOM 1685 N N . LEU A 1 210 ? 4.681 -2.898 22.361 1.00 30.77 210 LEU A N 1
ATOM 1686 C CA . LEU A 1 210 ? 5.725 -1.910 22.570 1.00 30.77 210 LEU A CA 1
ATOM 1687 C C . LEU A 1 210 ? 5.014 -0.692 23.153 1.00 30.77 210 LEU A C 1
ATOM 1689 O O . LEU A 1 210 ? 4.424 0.113 22.434 1.00 30.77 210 LEU A O 1
ATOM 1693 N N . ARG A 1 211 ? 5.001 -0.623 24.487 1.00 27.92 211 ARG A N 1
ATOM 1694 C CA . ARG A 1 211 ? 4.797 0.635 25.199 1.00 27.92 211 ARG A CA 1
ATOM 1695 C C . ARG A 1 211 ? 6.027 1.469 24.879 1.00 27.92 211 ARG A C 1
ATOM 1697 O O . ARG A 1 211 ? 7.127 1.105 25.282 1.00 27.92 211 ARG A O 1
ATOM 1704 N N . VAL A 1 212 ? 5.845 2.536 24.116 1.00 28.05 212 VAL A N 1
ATOM 1705 C CA . VAL A 1 212 ? 6.738 3.680 24.245 1.00 28.05 212 VAL A CA 1
ATOM 1706 C C . VAL A 1 212 ? 6.106 4.495 25.360 1.00 28.05 212 VAL A C 1
ATOM 1708 O O . VAL A 1 212 ? 5.127 5.200 25.131 1.00 28.05 212 VAL A O 1
ATOM 1711 N N . ASP A 1 213 ? 6.581 4.271 26.583 1.00 25.23 213 ASP A N 1
ATOM 1712 C CA . ASP A 1 213 ? 6.355 5.226 27.658 1.00 25.23 213 ASP A CA 1
ATOM 1713 C C . ASP A 1 213 ? 7.115 6.495 27.234 1.00 25.23 213 ASP A C 1
ATOM 1715 O O . ASP A 1 213 ? 8.331 6.454 27.028 1.00 25.23 213 ASP A O 1
ATOM 1719 N N . ALA A 1 214 ? 6.365 7.563 26.964 1.00 29.27 214 ALA A N 1
ATOM 1720 C CA . ALA A 1 214 ? 6.893 8.912 26.804 1.00 29.27 214 ALA A CA 1
ATOM 1721 C C . ALA A 1 214 ? 6.874 9.613 28.163 1.00 29.27 214 ALA A C 1
ATOM 1723 O O . ALA A 1 214 ? 5.887 9.396 28.907 1.00 29.27 214 ALA A O 1
#

Secondary structure (DSSP, 8-state):
--------GGGGGGSEEEEEGGGTEEEEE-SS-EEEEETTT--EEE--S---------TTS-HHHHHHHHHHHHHHHGGGG--SSEEET-HHHHHHHH-HHHHHHHHHHTT-----EEEES-TT--S---SEEEEE-SS--EEEETTEEEE---EEEEHHHHHT---TT--EEEEE---S--EEEEEEETTEEEEEEE---S-TT---------

Foldseek 3Di:
DDDDDDDDLVCVVQKDWDQDLVQRKIWIDHPPDTDIDGLVRAAEDEPPDDDPLPPDDDPPDDPVVSCSSNVSSVVVVSNVSSPPHHYNPDPVVVVCVLQVVSVQVVCVVVPHDDFQKDWDLDLPDPSDPDQKKKKAARHWDWDQDPVGTDTTGIAIDGSVVSNPDRSVVDIIMITDDDPPDKDWDWDDDPHDIDIDIDDPPDDPDPPPDPPPPD

pLDDT: mean 84.73, std 16.6, range [25.23, 97.88]

Sequence (214 aa):
GASYLRLNRDQLPEFELSLIPTEQIILGKAKDFTFQISAETLISVYFRAPIYLRDTYKPSISPDLQLGRSQWAAFIRSFLMFEDVLWVNHPRATYQAEVKPYQLYLANKLGFKTPKTVITNDPEQQVITKPDLIIKTLDPVILSLPQGEAFVYTNFIKRSELQTANLSGAPVILQEAVVPKVDIRVTVIGKNAYPVSKDRTTNRNRKDVLRVDA

Radius of gyration: 22.42 Å; chains: 1; bounding box: 49×38×59 Å